Protein AF-A0A2V6CNF9-F1 (afdb_monomer_lite)

Foldseek 3Di:
DDDPDWDWDACPVDPQFRIWTACVVLVPGIDTHRDPVVRVVVSVVVVVQCVPPNSPSSNDDPVVVVVQVVVQVVQVVVPHGPVRVVVVVVVLVVLLVVQQQFLQNLLVVLLVVCVVVVHDPVVSVLLNVLSVVVCVPGRNPGPSPDALVNLQVVLVPDDDDPVVSVSSLVSVQSSQVVCCVVVSYVDRSSVVHDD

Secondary structure (DSSP, 8-state):
-PPP---EEE-TT-SS--EEEE-GGGT--EEEESSHHHHHHHHHHHHHHHHHHTTHHHH--HHHHHHHHHHHHHHHTTT--HHHHHHHHHHHHHHHHH---BHHHHHHHHHHHHHHTT--HHHHHHHHHHHHHHHHHHTTSBGGG--HHHHHHHHHHS-S-HHHHHHHHHHHHHHHHHHHHTTSSSS-GGGGS--

pLDDT: mean 85.56, std 11.58, range [42.88, 97.19]

Structure (mmCIF, N/CA/C/O backbone):
data_AF-A0A2V6CNF9-F1
#
_entry.id   AF-A0A2V6CNF9-F1
#
loop_
_atom_site.group_PDB
_atom_site.id
_atom_site.type_symbol
_atom_site.label_atom_id
_atom_site.label_alt_id
_atom_site.label_comp_id
_atom_site.label_asym_id
_atom_site.label_entity_id
_atom_site.label_seq_id
_atom_site.pdbx_PDB_ins_code
_atom_site.Cartn_x
_atom_site.Cartn_y
_atom_site.Cartn_z
_atom_site.occupancy
_atom_site.B_iso_or_equiv
_atom_site.auth_seq_id
_atom_site.auth_comp_id
_atom_site.auth_asym_id
_atom_site.auth_atom_id
_atom_site.pdbx_PDB_model_num
ATOM 1 N N . MET A 1 1 ? 33.846 -14.697 -17.436 1.00 42.88 1 MET A N 1
ATOM 2 C CA . MET A 1 1 ? 32.997 -14.948 -18.629 1.00 42.88 1 MET A CA 1
ATOM 3 C C . MET A 1 1 ? 33.585 -14.225 -19.840 1.00 42.88 1 MET A C 1
ATOM 5 O O . MET A 1 1 ? 33.935 -13.059 -19.710 1.00 42.88 1 MET A O 1
ATOM 9 N N . LYS A 1 2 ? 33.733 -14.890 -20.998 1.00 43.41 2 LYS A N 1
ATOM 10 C CA . LYS A 1 2 ? 34.242 -14.254 -22.232 1.00 43.41 2 LYS A CA 1
ATOM 11 C C . LYS A 1 2 ? 33.277 -13.143 -22.677 1.00 43.41 2 LYS A C 1
ATOM 13 O O . LYS A 1 2 ? 32.076 -13.392 -22.769 1.00 43.41 2 LYS A O 1
ATOM 18 N N . ARG A 1 3 ? 33.786 -11.931 -22.943 1.00 52.59 3 ARG A N 1
ATOM 19 C CA . ARG A 1 3 ? 32.981 -10.812 -23.470 1.00 52.59 3 ARG A CA 1
ATOM 20 C C . ARG A 1 3 ? 32.310 -11.261 -24.780 1.00 52.59 3 ARG A C 1
ATOM 22 O O . ARG A 1 3 ? 33.031 -11.713 -25.674 1.00 52.59 3 ARG A O 1
ATOM 29 N N . PRO A 1 4 ? 30.971 -11.180 -24.913 1.00 57.31 4 PRO A N 1
ATOM 30 C CA . PRO A 1 4 ? 30.306 -11.499 -26.169 1.00 57.31 4 PRO A CA 1
ATOM 31 C C . PRO A 1 4 ? 30.874 -10.603 -27.270 1.00 57.31 4 PRO A C 1
ATOM 33 O O . PRO A 1 4 ? 30.823 -9.379 -27.173 1.00 57.31 4 PRO A O 1
ATOM 36 N N . THR A 1 5 ? 31.476 -11.207 -28.290 1.00 66.38 5 THR A N 1
ATOM 37 C CA . THR A 1 5 ? 32.053 -10.458 -29.409 1.00 66.38 5 THR A CA 1
ATOM 38 C C . THR A 1 5 ? 30.958 -10.219 -30.436 1.00 66.38 5 THR A C 1
ATOM 40 O O . THR A 1 5 ? 30.468 -11.168 -31.040 1.00 66.38 5 THR A O 1
ATOM 43 N N . LEU A 1 6 ? 30.570 -8.956 -30.632 1.00 80.25 6 LEU A N 1
ATOM 44 C CA . LEU A 1 6 ? 29.716 -8.563 -31.751 1.00 80.25 6 LEU A CA 1
ATOM 45 C C . LEU A 1 6 ? 30.479 -8.797 -33.056 1.00 80.25 6 LEU A C 1
ATOM 47 O O . LEU A 1 6 ? 31.549 -8.213 -33.265 1.00 80.25 6 LEU A O 1
ATOM 51 N N . ARG A 1 7 ? 29.942 -9.658 -33.922 1.00 81.94 7 ARG A N 1
ATOM 52 C CA . ARG A 1 7 ? 30.537 -10.011 -35.216 1.00 81.94 7 ARG A CA 1
ATOM 53 C C . ARG A 1 7 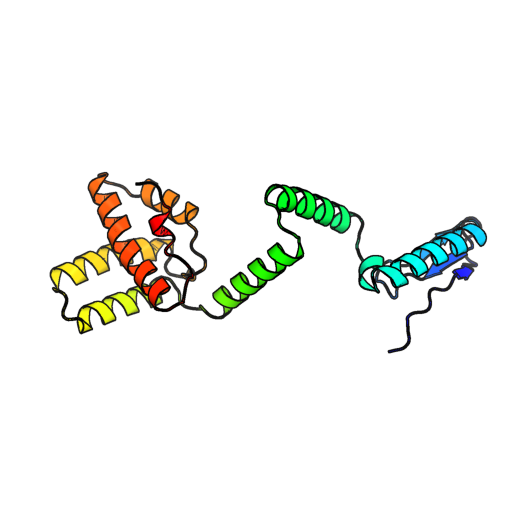? 29.539 -9.741 -36.329 1.00 81.94 7 ARG A C 1
ATOM 55 O O . ARG A 1 7 ? 28.378 -10.134 -36.220 1.00 81.94 7 ARG A O 1
ATOM 62 N N . VAL A 1 8 ? 30.023 -9.097 -37.385 1.00 85.81 8 VAL A N 1
ATOM 63 C CA . VAL A 1 8 ? 29.343 -9.072 -38.679 1.00 85.81 8 VAL A CA 1
ATOM 64 C C . VAL A 1 8 ? 29.715 -10.358 -39.405 1.00 85.81 8 VAL A C 1
ATOM 66 O O . VAL A 1 8 ? 30.892 -10.707 -39.490 1.00 85.81 8 VAL A O 1
ATOM 69 N N . LEU A 1 9 ? 28.708 -11.081 -39.875 1.00 87.12 9 LEU A N 1
ATOM 70 C CA . LEU A 1 9 ? 28.853 -12.343 -40.586 1.00 87.12 9 LEU A CA 1
ATOM 71 C C . LEU A 1 9 ? 28.085 -12.274 -41.902 1.00 87.12 9 LEU A C 1
ATOM 73 O O . LEU A 1 9 ? 27.117 -11.526 -42.038 1.00 87.12 9 LEU A O 1
ATOM 77 N N . GLU A 1 10 ? 28.520 -13.069 -42.869 1.00 88.31 10 GLU A N 1
ATOM 78 C CA . GLU A 1 10 ? 27.840 -13.187 -44.151 1.00 88.31 10 GLU A CA 1
ATOM 79 C C . GLU A 1 10 ? 26.729 -14.245 -44.069 1.00 88.31 10 GLU A C 1
ATOM 81 O O . GLU A 1 10 ? 26.922 -15.346 -43.543 1.00 88.31 10 GLU A O 1
ATOM 86 N N . TYR A 1 11 ? 25.551 -13.915 -44.588 1.00 87.62 11 TYR A N 1
ATOM 87 C CA . TYR A 1 11 ? 24.406 -14.796 -44.723 1.00 87.62 11 TYR A CA 1
ATOM 88 C C . TYR A 1 11 ? 24.226 -15.219 -46.181 1.00 87.62 11 TYR A C 1
ATOM 90 O O . TYR A 1 11 ? 23.567 -14.555 -46.978 1.00 87.62 11 TYR A O 1
ATOM 98 N N . ARG A 1 12 ? 24.777 -16.389 -46.509 1.00 82.81 12 ARG A N 1
ATOM 99 C CA . ARG A 1 12 ? 24.838 -16.927 -47.879 1.00 82.81 12 ARG A CA 1
ATOM 100 C C . ARG A 1 12 ? 23.480 -17.263 -48.506 1.00 82.81 12 ARG A C 1
ATOM 102 O O . ARG A 1 12 ? 23.399 -17.458 -49.712 1.00 82.81 12 ARG A O 1
ATOM 109 N N . HIS A 1 13 ? 22.414 -17.328 -47.709 1.00 82.25 13 HIS A N 1
ATOM 110 C CA . HIS A 1 13 ? 21.074 -17.695 -48.177 1.00 82.25 13 HIS A CA 1
ATOM 111 C C . HIS A 1 13 ? 20.184 -16.489 -48.525 1.00 82.25 13 HIS A C 1
ATOM 113 O O . HIS A 1 13 ? 19.035 -16.686 -48.910 1.00 82.25 13 HIS A O 1
ATOM 119 N N . SER A 1 14 ? 20.680 -15.248 -48.415 1.00 81.19 14 SER A N 1
ATOM 120 C CA . SER A 1 14 ? 19.950 -14.050 -48.853 1.00 81.19 14 SER A CA 1
ATOM 121 C C . SER A 1 14 ? 20.757 -13.262 -49.873 1.00 81.19 14 SER A C 1
ATOM 123 O O . SER A 1 14 ? 21.822 -12.737 -49.563 1.00 81.19 14 SER A O 1
ATOM 125 N N . LYS A 1 15 ? 20.211 -13.126 -51.085 1.00 76.69 15 LYS A N 1
ATOM 126 C CA . LYS A 1 15 ? 20.804 -12.292 -52.142 1.00 76.69 15 LYS A CA 1
ATOM 127 C C . LYS A 1 15 ? 20.609 -10.792 -51.894 1.00 76.69 15 LYS A C 1
ATOM 129 O O . LYS A 1 15 ? 21.360 -9.988 -52.425 1.00 76.69 15 LYS A O 1
ATOM 134 N N . THR A 1 16 ? 19.599 -10.410 -51.109 1.00 81.31 16 THR A N 1
ATOM 135 C CA . THR A 1 16 ? 19.242 -9.000 -50.870 1.00 81.31 16 THR A CA 1
ATOM 136 C C . THR A 1 16 ? 19.844 -8.444 -49.586 1.00 81.31 16 THR A C 1
ATOM 138 O O . THR A 1 16 ? 20.115 -7.250 -49.518 1.00 81.31 16 THR A O 1
ATOM 141 N N . HIS A 1 17 ? 20.058 -9.291 -48.575 1.00 83.31 17 HIS A N 1
ATOM 142 C CA . HIS A 1 17 ? 20.642 -8.904 -47.290 1.00 83.31 17 HIS A CA 1
ATOM 143 C C . HIS A 1 17 ? 21.706 -9.927 -46.862 1.00 83.31 17 HIS A C 1
ATOM 145 O O . HIS A 1 17 ? 21.463 -10.732 -45.956 1.00 83.31 17 HIS A O 1
ATOM 151 N N . PRO A 1 18 ? 22.866 -9.941 -47.547 1.00 89.00 18 PRO A N 1
ATOM 152 C CA . PRO A 1 18 ? 23.903 -10.942 -47.339 1.00 89.00 18 PRO A CA 1
ATOM 153 C C . PRO A 1 18 ? 24.745 -10.687 -46.086 1.00 89.00 18 PRO A C 1
ATOM 155 O O . PRO A 1 18 ? 25.616 -11.489 -45.788 1.00 89.00 18 PRO A O 1
ATOM 158 N N . TRP A 1 19 ? 24.520 -9.615 -45.324 1.00 88.50 19 TRP A N 1
ATOM 159 C CA . TRP A 1 19 ? 25.284 -9.318 -44.108 1.00 88.50 19 TRP A CA 1
ATOM 160 C C . TRP A 1 19 ? 24.373 -9.331 -42.890 1.00 88.50 19 TRP A C 1
ATOM 162 O O . TRP A 1 19 ? 23.253 -8.835 -42.950 1.00 88.50 19 TRP A O 1
ATOM 172 N N . TYR A 1 20 ? 24.829 -9.873 -41.763 1.00 88.56 20 TYR A N 1
ATOM 173 C CA . TYR A 1 20 ? 24.073 -9.819 -40.516 1.00 88.56 20 TYR A CA 1
ATOM 174 C C . TYR A 1 20 ? 24.954 -9.596 -39.295 1.00 88.56 20 TYR A C 1
ATOM 176 O O . TYR A 1 20 ? 26.111 -10.011 -39.241 1.00 88.56 20 TYR A O 1
ATOM 184 N N . LEU A 1 21 ? 24.366 -8.953 -38.291 1.00 88.62 21 LEU A N 1
ATOM 185 C CA . LEU A 1 21 ? 24.931 -8.783 -36.960 1.00 88.62 21 LEU A CA 1
ATOM 186 C C . LEU A 1 21 ? 24.253 -9.768 -36.004 1.00 88.62 21 LEU A C 1
ATOM 188 O O . LEU A 1 21 ? 23.023 -9.782 -35.880 1.00 88.62 21 LEU A O 1
ATOM 192 N N . ASP A 1 22 ? 25.051 -10.598 -35.329 1.00 83.94 22 ASP A N 1
ATOM 193 C CA . ASP A 1 22 ? 24.543 -11.555 -34.345 1.00 83.94 22 ASP A CA 1
ATOM 194 C C . ASP A 1 22 ? 24.340 -10.890 -32.976 1.00 83.94 22 ASP A C 1
ATOM 196 O O . ASP A 1 22 ? 25.291 -10.673 -32.220 1.00 83.94 22 ASP A O 1
ATOM 200 N N . LEU A 1 23 ? 23.084 -10.570 -32.659 1.00 82.56 23 LEU A N 1
ATOM 201 C CA . LEU A 1 23 ? 22.664 -9.975 -31.389 1.00 82.56 23 LEU A CA 1
ATOM 202 C C . LEU A 1 23 ? 21.990 -10.997 -30.456 1.00 82.56 23 LEU A C 1
ATOM 204 O O . LEU A 1 23 ? 21.445 -10.622 -29.416 1.00 82.56 23 LEU A O 1
ATOM 208 N N . ARG A 1 24 ? 22.050 -12.301 -30.767 1.00 80.38 24 ARG A N 1
ATOM 209 C CA . ARG A 1 24 ? 21.519 -13.372 -29.900 1.00 80.38 24 ARG A CA 1
ATOM 210 C C . ARG A 1 24 ? 22.135 -13.387 -28.497 1.00 80.38 24 ARG A C 1
ATOM 212 O O . ARG A 1 24 ? 21.377 -13.592 -27.553 1.00 80.38 24 ARG A O 1
ATOM 219 N N . PRO A 1 25 ? 23.440 -13.093 -28.294 1.00 78.00 25 PRO A N 1
ATOM 220 C CA . PRO A 1 25 ? 24.002 -12.965 -26.945 1.00 78.00 25 PRO A CA 1
ATOM 221 C C . PRO A 1 25 ? 23.361 -11.855 -26.094 1.00 78.00 25 PRO A C 1
ATOM 223 O O . PRO A 1 25 ? 23.579 -11.818 -24.882 1.00 78.00 25 PRO A O 1
ATOM 226 N N . PHE A 1 26 ? 22.595 -10.961 -26.720 1.00 70.44 26 PHE A N 1
ATOM 227 C CA . PHE A 1 26 ? 21.863 -9.855 -26.103 1.00 70.44 26 PHE A CA 1
ATOM 228 C C . PHE A 1 26 ? 20.339 -10.028 -26.231 1.00 70.44 26 PHE A C 1
ATOM 230 O O . PHE A 1 26 ? 19.603 -9.062 -26.094 1.00 70.44 26 PHE A O 1
ATOM 237 N N . ASN A 1 27 ? 19.864 -11.243 -26.531 1.00 74.06 27 ASN A N 1
ATOM 238 C CA . ASN A 1 27 ? 18.448 -11.592 -26.681 1.00 74.06 27 ASN A CA 1
ATOM 239 C C . ASN A 1 27 ? 17.677 -10.807 -27.768 1.00 74.06 27 ASN A C 1
ATOM 241 O O . ASN A 1 27 ? 16.457 -10.697 -27.712 1.00 74.06 27 ASN A O 1
ATOM 245 N N . ARG A 1 28 ? 18.371 -10.276 -28.789 1.00 74.44 28 ARG A N 1
ATOM 246 C CA . ARG A 1 28 ? 17.762 -9.484 -29.882 1.00 74.44 28 ARG A CA 1
ATOM 247 C C . ARG A 1 28 ? 17.788 -10.147 -31.260 1.00 74.44 28 ARG A C 1
ATOM 249 O O . ARG A 1 28 ? 17.521 -9.499 -32.269 1.00 74.44 28 ARG A O 1
ATOM 256 N N . GLY A 1 29 ? 18.092 -11.443 -31.316 1.00 82.69 29 GLY A N 1
ATOM 257 C CA . GLY A 1 29 ? 18.104 -12.202 -32.568 1.00 82.69 29 GLY A CA 1
ATOM 258 C C . GLY A 1 29 ? 19.221 -11.777 -33.531 1.00 82.69 29 GLY A C 1
ATOM 259 O O . GLY A 1 29 ? 20.298 -11.363 -33.108 1.0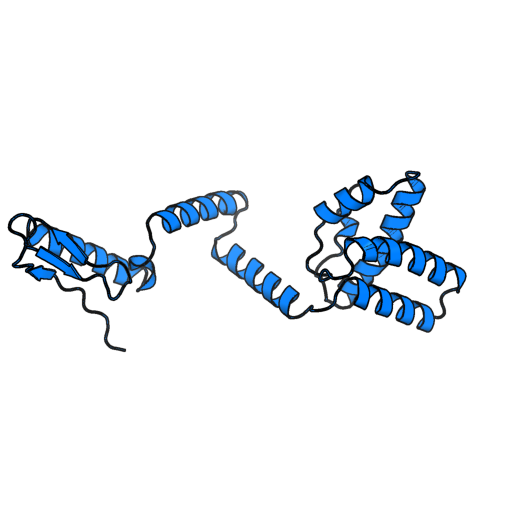0 82.69 29 GLY A O 1
ATOM 260 N N . ARG A 1 30 ? 18.991 -11.927 -34.839 1.00 87.94 30 ARG A N 1
ATOM 261 C CA . ARG A 1 30 ? 19.927 -11.519 -35.903 1.00 87.94 30 ARG A CA 1
ATOM 262 C C . ARG A 1 30 ? 19.341 -10.331 -36.657 1.00 87.94 30 ARG A C 1
ATOM 264 O O . ARG A 1 30 ? 18.171 -10.374 -37.028 1.00 87.94 30 ARG A O 1
ATOM 271 N N . LYS A 1 31 ? 20.150 -9.304 -36.916 1.00 88.00 31 LYS A N 1
ATOM 272 C CA . LYS A 1 31 ? 19.753 -8.145 -37.731 1.00 88.00 31 LYS A CA 1
ATOM 273 C C . LYS A 1 31 ? 20.474 -8.208 -39.073 1.00 88.00 31 LYS A C 1
ATOM 275 O O . LYS A 1 31 ? 21.696 -8.321 -39.081 1.00 88.00 31 LYS A O 1
ATOM 280 N N . PHE A 1 32 ? 19.725 -8.176 -40.171 1.00 87.88 32 PHE A N 1
ATOM 281 C CA . PHE A 1 32 ? 20.242 -8.333 -41.533 1.00 87.88 32 PHE A CA 1
ATOM 282 C C . PHE A 1 32 ? 20.381 -6.974 -42.236 1.00 87.88 32 PHE A C 1
ATOM 284 O O . PHE A 1 32 ? 19.589 -6.065 -41.992 1.00 87.88 32 PHE A O 1
ATOM 291 N N . PHE A 1 33 ? 21.378 -6.851 -43.109 1.00 90.00 33 PHE A N 1
ATOM 292 C CA . PHE A 1 33 ? 21.791 -5.630 -43.803 1.00 90.00 33 PHE A CA 1
ATOM 293 C C . PHE A 1 33 ? 22.122 -5.926 -45.264 1.00 90.00 33 PHE A C 1
ATOM 295 O O . PHE A 1 33 ? 22.532 -7.041 -45.606 1.00 90.00 33 PHE A O 1
ATOM 302 N N . LYS A 1 34 ? 21.968 -4.914 -46.123 1.00 87.19 34 LYS A N 1
ATOM 303 C CA . LYS A 1 34 ? 22.255 -5.025 -47.559 1.00 87.19 34 LYS A CA 1
ATOM 304 C C . LYS A 1 34 ? 23.751 -4.962 -47.822 1.00 87.19 34 LYS A C 1
ATOM 306 O O . LYS A 1 34 ? 24.266 -5.709 -48.650 1.00 87.19 34 LYS A O 1
ATOM 311 N N . THR A 1 35 ? 24.461 -4.102 -47.092 1.00 88.81 35 THR A N 1
ATOM 312 C CA . THR A 1 35 ? 25.903 -3.904 -47.267 1.00 88.81 35 THR A CA 1
ATOM 313 C C . THR A 1 35 ? 26.692 -4.233 -46.005 1.00 88.81 35 THR A C 1
ATOM 315 O O . THR A 1 35 ? 26.196 -4.139 -44.879 1.00 88.81 35 THR A O 1
ATOM 318 N N . LYS A 1 36 ? 27.967 -4.589 -46.194 1.00 86.81 36 LYS A N 1
ATOM 319 C CA . LYS A 1 36 ? 28.903 -4.803 -45.087 1.00 86.81 36 LYS A CA 1
ATOM 320 C C . LYS A 1 36 ? 29.105 -3.524 -44.271 1.00 86.81 36 LYS A C 1
ATOM 322 O O . LYS A 1 36 ? 29.123 -3.581 -43.049 1.00 86.81 36 LYS A O 1
ATOM 327 N N . ALA A 1 37 ? 29.185 -2.376 -44.946 1.00 85.56 37 ALA A N 1
ATOM 328 C CA . ALA A 1 37 ? 29.364 -1.072 -44.314 1.00 85.56 37 ALA A CA 1
ATOM 329 C C . ALA A 1 37 ? 28.198 -0.708 -43.377 1.00 85.56 37 ALA A C 1
ATOM 331 O O . ALA A 1 37 ? 28.434 -0.232 -42.270 1.00 85.56 37 ALA A O 1
ATOM 332 N N . GLU A 1 38 ? 26.949 -0.989 -43.770 1.00 83.88 38 GLU A N 1
ATOM 333 C CA . GLU A 1 38 ? 25.774 -0.814 -42.900 1.00 83.88 38 GLU A CA 1
ATOM 334 C C . GLU A 1 38 ? 25.841 -1.713 -41.658 1.00 83.88 38 GLU A C 1
ATOM 336 O O . GLU A 1 38 ? 25.576 -1.259 -40.542 1.00 83.88 38 GLU A O 1
ATOM 341 N N . ALA A 1 39 ? 26.227 -2.980 -41.842 1.00 85.69 39 ALA A N 1
ATOM 342 C CA . ALA A 1 39 ? 26.373 -3.931 -40.746 1.00 85.69 39 ALA A CA 1
ATOM 343 C C . ALA A 1 39 ? 27.501 -3.528 -39.779 1.00 85.69 39 ALA A C 1
ATOM 345 O O . ALA A 1 39 ? 27.339 -3.640 -38.561 1.00 85.69 39 ALA A O 1
ATOM 346 N N . ASP A 1 40 ? 28.623 -3.024 -40.301 1.00 84.25 40 ASP A N 1
ATOM 347 C CA . ASP A 1 40 ? 29.758 -2.540 -39.512 1.00 84.25 40 ASP A CA 1
ATOM 348 C C . ASP A 1 40 ? 29.439 -1.227 -38.781 1.00 84.25 40 ASP A C 1
ATOM 350 O O . ASP A 1 40 ? 29.812 -1.070 -37.615 1.00 84.25 40 ASP A O 1
ATOM 354 N N . ALA A 1 41 ? 28.687 -0.314 -39.403 1.00 85.94 41 ALA A N 1
ATOM 355 C CA . ALA A 1 41 ? 28.211 0.906 -38.755 1.00 85.94 41 ALA A CA 1
ATOM 356 C C . ALA A 1 41 ? 27.266 0.589 -37.585 1.00 85.94 41 ALA A C 1
ATOM 358 O O . ALA A 1 41 ? 27.416 1.148 -36.496 1.00 85.94 41 ALA A O 1
ATOM 359 N N . GLU A 1 42 ? 26.327 -0.348 -37.764 1.00 83.88 42 GLU A N 1
ATOM 360 C CA . GLU A 1 42 ? 25.479 -0.806 -36.661 1.00 83.88 42 GLU A CA 1
ATOM 361 C C . GLU A 1 42 ? 26.304 -1.521 -35.586 1.00 83.88 42 GLU A C 1
ATOM 363 O O . GLU A 1 42 ? 26.118 -1.261 -34.398 1.00 83.88 42 GLU A O 1
ATOM 368 N N . ARG A 1 43 ? 27.253 -2.382 -35.971 1.00 85.00 43 ARG A N 1
ATOM 369 C CA . ARG A 1 43 ? 28.166 -3.032 -35.023 1.00 85.00 43 ARG A CA 1
ATOM 370 C C . ARG A 1 43 ? 28.900 -1.999 -34.171 1.00 85.00 43 ARG A C 1
ATOM 372 O O . ARG A 1 43 ? 28.971 -2.179 -32.958 1.00 85.00 43 ARG A O 1
ATOM 379 N N . LEU A 1 44 ? 29.411 -0.926 -34.775 1.00 82.75 44 LEU A N 1
ATOM 380 C CA . LEU A 1 44 ? 30.097 0.143 -34.055 1.00 82.75 44 LEU A CA 1
ATOM 381 C C . LEU A 1 44 ? 29.154 0.865 -33.085 1.00 82.75 44 LEU A C 1
ATOM 383 O O . LEU A 1 44 ? 29.511 1.033 -31.922 1.00 82.75 44 LEU A O 1
ATOM 387 N N . ARG A 1 45 ? 27.926 1.196 -33.513 1.00 81.56 45 ARG A N 1
ATOM 388 C CA . ARG A 1 45 ? 26.894 1.774 -32.631 1.00 81.56 45 ARG A CA 1
ATOM 389 C C . ARG A 1 45 ? 26.625 0.882 -31.422 1.00 81.56 45 ARG A C 1
ATOM 391 O O . ARG A 1 45 ? 26.637 1.366 -30.296 1.00 81.56 45 ARG A O 1
ATOM 398 N N . GLN A 1 46 ? 26.440 -0.419 -31.639 1.00 80.44 46 GLN A N 1
ATOM 399 C CA . GLN A 1 46 ? 26.185 -1.376 -30.561 1.00 80.44 46 GLN A CA 1
ATOM 400 C C . GLN A 1 46 ? 27.399 -1.529 -29.627 1.00 80.44 46 GLN A C 1
ATOM 402 O O . GLN A 1 46 ? 27.219 -1.621 -28.416 1.00 80.44 46 GLN A O 1
ATOM 407 N N . ILE A 1 47 ? 28.634 -1.485 -30.149 1.00 79.88 47 ILE A N 1
ATOM 408 C CA . ILE A 1 47 ? 29.862 -1.449 -29.333 1.00 79.88 47 ILE A CA 1
ATOM 409 C C . ILE A 1 47 ? 29.911 -0.181 -28.472 1.00 79.88 47 ILE A C 1
ATOM 411 O O . ILE A 1 47 ? 30.226 -0.268 -27.287 1.00 79.88 47 ILE A O 1
ATOM 415 N N . THR A 1 48 ? 29.578 0.986 -29.027 1.00 74.69 48 THR A N 1
ATOM 416 C CA . THR A 1 48 ? 29.530 2.243 -28.267 1.00 74.69 48 THR A CA 1
ATOM 417 C C . THR A 1 48 ? 28.458 2.201 -27.177 1.00 74.69 48 THR A C 1
ATOM 419 O O . THR A 1 48 ? 28.730 2.603 -26.047 1.00 74.69 48 THR A O 1
ATOM 422 N N . THR A 1 49 ? 27.275 1.658 -27.472 1.00 69.38 49 THR A N 1
ATOM 423 C CA . THR A 1 49 ? 26.203 1.452 -26.485 1.00 69.38 49 THR A CA 1
ATOM 424 C C . THR A 1 49 ? 26.634 0.491 -25.376 1.00 69.38 49 THR A C 1
ATOM 426 O O . THR A 1 49 ? 26.444 0.800 -24.203 1.00 69.38 49 THR A O 1
ATOM 429 N N . LEU A 1 50 ? 27.294 -0.622 -25.722 1.00 68.19 50 LEU A N 1
ATOM 430 C CA . LEU A 1 50 ? 27.868 -1.572 -24.758 1.00 68.19 50 LEU A CA 1
ATOM 431 C C . LEU A 1 50 ? 28.911 -0.930 -23.851 1.00 68.19 50 LEU A C 1
ATOM 433 O O . LEU A 1 50 ? 28.924 -1.193 -22.652 1.00 68.19 50 LEU A O 1
ATOM 437 N N . ALA A 1 51 ? 29.795 -0.115 -24.426 1.00 67.19 51 ALA A N 1
ATOM 438 C CA . ALA A 1 51 ? 30.859 0.546 -23.685 1.00 67.19 51 ALA A CA 1
ATOM 439 C C . ALA A 1 51 ? 30.311 1.588 -22.701 1.00 67.19 51 ALA A C 1
ATOM 441 O O . ALA A 1 51 ? 30.863 1.745 -21.618 1.00 67.19 51 ALA A O 1
ATOM 442 N N . ARG A 1 52 ? 29.230 2.287 -23.069 1.00 61.69 52 ARG A N 1
ATOM 443 C CA . ARG A 1 52 ? 28.637 3.355 -22.252 1.00 61.69 52 ARG A CA 1
ATOM 444 C C . ARG A 1 52 ? 27.637 2.860 -21.212 1.00 61.69 52 ARG A C 1
ATOM 446 O O . ARG A 1 52 ? 27.575 3.429 -20.131 1.00 61.69 52 ARG A O 1
ATOM 453 N N . HIS A 1 53 ? 26.847 1.841 -21.539 1.00 62.41 53 HIS A N 1
ATOM 454 C CA . HIS A 1 53 ? 25.665 1.463 -20.756 1.00 62.41 53 HIS A CA 1
ATOM 455 C C . HIS A 1 53 ? 25.609 -0.034 -20.407 1.00 62.41 53 HIS A C 1
ATOM 457 O O . HIS A 1 53 ? 24.621 -0.510 -19.855 1.00 62.41 53 HIS A O 1
ATOM 463 N N . GLY A 1 54 ? 26.663 -0.796 -20.713 1.00 66.56 54 GLY A N 1
ATOM 464 C CA . GLY A 1 54 ? 26.749 -2.216 -20.387 1.00 66.56 54 GLY A CA 1
ATOM 465 C C . GLY A 1 54 ? 25.896 -3.121 -21.284 1.00 66.56 54 GLY A C 1
ATOM 466 O O . GLY A 1 54 ? 25.352 -2.720 -22.312 1.00 66.56 54 GLY A O 1
ATOM 467 N N . ARG A 1 55 ? 25.824 -4.404 -20.908 1.00 57.97 55 ARG A N 1
ATOM 468 C CA . ARG A 1 55 ? 25.163 -5.471 -21.685 1.00 57.97 55 ARG A CA 1
ATOM 469 C C . ARG A 1 55 ? 23.645 -5.300 -21.769 1.00 57.97 55 ARG A C 1
ATOM 471 O O . ARG A 1 55 ? 23.054 -5.664 -22.782 1.00 57.97 55 ARG A O 1
ATOM 478 N N . GLU A 1 56 ? 23.041 -4.757 -20.721 1.00 58.81 56 GLU A N 1
ATOM 479 C CA . GLU A 1 56 ? 21.589 -4.620 -20.566 1.00 58.81 56 GLU A CA 1
ATOM 480 C C . GLU A 1 56 ? 21.007 -3.581 -21.528 1.00 58.81 56 GLU A C 1
ATOM 482 O O . GLU A 1 56 ? 19.951 -3.806 -22.111 1.00 58.81 56 GLU A O 1
ATOM 487 N N . ALA A 1 57 ? 21.756 -2.519 -21.836 1.00 59.69 57 ALA A N 1
ATOM 488 C CA . ALA A 1 57 ? 21.326 -1.477 -22.767 1.00 59.69 57 ALA A CA 1
ATOM 489 C C . ALA A 1 57 ? 21.151 -1.952 -24.219 1.00 59.69 57 ALA A C 1
ATOM 491 O O . ALA A 1 57 ? 20.379 -1.364 -24.973 1.00 59.69 57 ALA A O 1
ATOM 492 N N . VAL A 1 58 ? 21.840 -3.026 -24.624 1.00 58.97 58 VAL A N 1
ATOM 493 C CA . VAL A 1 58 ? 21.628 -3.650 -25.942 1.00 58.97 58 VAL A CA 1
ATOM 494 C C . VAL A 1 58 ? 20.361 -4.499 -25.952 1.00 58.97 58 VAL A C 1
ATOM 496 O O . VAL A 1 58 ? 19.776 -4.674 -27.017 1.00 58.97 58 VAL A O 1
ATOM 499 N N . GLY A 1 59 ? 19.935 -5.014 -24.796 1.00 59.47 59 GLY A N 1
ATOM 500 C CA . GLY A 1 59 ? 18.799 -5.923 -24.651 1.00 59.47 59 GLY A CA 1
ATOM 501 C C . GLY A 1 59 ? 17.431 -5.245 -24.549 1.00 59.47 59 GLY A C 1
ATOM 502 O O . GLY A 1 59 ? 16.442 -5.903 -24.857 1.00 59.47 59 GLY A O 1
ATOM 503 N N . LEU A 1 60 ? 17.366 -3.958 -24.181 1.00 63.81 60 LEU A N 1
ATOM 504 C CA . LEU A 1 60 ? 16.104 -3.235 -23.969 1.00 63.81 60 LEU A CA 1
ATOM 505 C C . LEU A 1 60 ? 15.257 -3.187 -25.265 1.00 63.81 60 LEU A C 1
ATOM 507 O O . LEU A 1 60 ? 15.677 -2.583 -26.265 1.00 63.81 60 LEU A O 1
ATOM 511 N N . PRO A 1 61 ? 14.064 -3.810 -25.297 1.00 65.19 61 PRO A N 1
ATOM 512 C CA . PRO A 1 61 ? 13.123 -3.686 -26.400 1.00 65.19 61 PRO A CA 1
ATOM 513 C C . PRO A 1 61 ? 12.645 -2.231 -26.558 1.00 65.19 61 PRO A C 1
ATOM 515 O O . PRO A 1 61 ? 12.555 -1.496 -25.574 1.00 65.19 61 PRO A O 1
ATOM 518 N N . PRO A 1 62 ? 12.243 -1.798 -27.768 1.00 58.88 62 PRO A N 1
ATOM 519 C CA . PRO A 1 62 ? 11.720 -0.444 -27.990 1.00 58.88 62 PRO A CA 1
ATOM 520 C C . PRO A 1 62 ? 10.541 -0.051 -27.079 1.00 58.88 62 PRO A C 1
ATOM 522 O O . PRO A 1 62 ? 10.408 1.120 -26.732 1.00 58.88 62 PRO A O 1
ATOM 525 N N . GLY A 1 63 ? 9.714 -1.017 -26.660 1.00 62.62 63 GLY A N 1
ATOM 526 C CA . GLY A 1 63 ? 8.611 -0.785 -25.719 1.00 62.62 63 GLY A CA 1
ATOM 527 C C . GLY A 1 63 ? 9.074 -0.402 -24.308 1.00 62.62 63 GLY A C 1
ATOM 528 O O . GLY A 1 63 ? 8.487 0.487 -23.695 1.00 62.62 63 GLY A O 1
ATOM 529 N N . GLU A 1 64 ? 10.170 -0.988 -23.819 1.00 70.62 64 GLU A N 1
ATOM 530 C CA . GLU A 1 64 ? 10.734 -0.650 -22.502 1.00 70.62 64 GLU A CA 1
ATOM 531 C C . GLU A 1 64 ? 11.359 0.746 -22.494 1.00 70.62 64 GLU A C 1
ATOM 533 O O . GLU A 1 64 ? 11.234 1.472 -21.511 1.00 70.62 64 GLU A O 1
ATOM 538 N N . LEU A 1 65 ? 11.953 1.182 -23.609 1.00 72.94 65 LEU A N 1
ATOM 539 C CA . LEU A 1 65 ? 12.477 2.546 -23.728 1.00 72.94 65 LEU A CA 1
ATOM 540 C C . LEU A 1 65 ? 11.373 3.600 -23.583 1.00 72.94 65 LEU A C 1
ATOM 542 O O . LEU A 1 65 ? 11.577 4.608 -22.908 1.00 72.94 65 LEU A O 1
ATOM 546 N N . SER A 1 66 ? 10.198 3.369 -24.177 1.00 75.31 66 SER A N 1
ATOM 547 C CA . SER A 1 66 ? 9.053 4.276 -24.028 1.00 75.31 66 SER A CA 1
ATOM 548 C C . SER A 1 66 ? 8.590 4.362 -22.569 1.00 75.31 66 SER A C 1
ATOM 550 O O . SER A 1 66 ? 8.402 5.464 -22.049 1.00 75.31 66 SER A O 1
ATOM 552 N N . ALA A 1 67 ? 8.508 3.219 -21.878 1.00 81.69 67 ALA A N 1
ATOM 553 C CA . ALA A 1 67 ? 8.153 3.159 -20.461 1.00 81.69 67 ALA A CA 1
ATOM 554 C C . ALA A 1 67 ? 9.176 3.882 -19.567 1.00 81.69 67 ALA A C 1
ATOM 556 O O . ALA A 1 67 ? 8.787 4.656 -18.695 1.00 81.69 67 ALA A O 1
ATOM 557 N N . ILE A 1 68 ? 10.478 3.706 -19.821 1.00 84.44 68 ILE A N 1
ATOM 558 C CA . ILE A 1 68 ? 11.557 4.399 -19.097 1.00 84.44 68 ILE A CA 1
ATOM 559 C C . ILE A 1 68 ? 11.466 5.915 -19.307 1.00 84.44 68 ILE A C 1
ATOM 561 O O . ILE A 1 68 ? 11.581 6.682 -18.351 1.00 84.44 68 ILE A O 1
ATOM 565 N N . ILE A 1 69 ? 11.230 6.370 -20.543 1.00 85.38 69 ILE A N 1
ATOM 566 C CA . ILE A 1 69 ? 11.078 7.800 -20.850 1.00 85.38 69 ILE A CA 1
ATOM 567 C C . ILE A 1 69 ? 9.870 8.381 -20.114 1.00 85.38 69 ILE A C 1
ATOM 569 O O . ILE A 1 69 ? 9.985 9.456 -19.519 1.00 85.38 69 ILE A O 1
ATOM 573 N N . HIS A 1 70 ? 8.738 7.674 -20.138 1.00 87.44 70 HIS A N 1
ATOM 574 C CA . HIS A 1 70 ? 7.529 8.071 -19.427 1.00 87.44 70 HIS A CA 1
ATOM 575 C C . HIS A 1 70 ? 7.773 8.154 -17.915 1.00 87.44 70 HIS A C 1
ATOM 577 O O . HIS A 1 70 ? 7.571 9.213 -17.324 1.00 87.44 70 HIS A O 1
ATOM 583 N N . ALA A 1 71 ? 8.288 7.084 -17.302 1.00 87.38 71 ALA A N 1
ATOM 584 C CA . ALA A 1 71 ? 8.582 7.031 -15.871 1.00 87.38 71 ALA A CA 1
ATOM 585 C C . ALA A 1 71 ? 9.537 8.154 -15.447 1.00 87.38 71 ALA A C 1
ATOM 587 O O . ALA A 1 71 ? 9.269 8.867 -14.484 1.00 87.38 71 ALA A O 1
ATOM 588 N N . ARG A 1 72 ? 10.607 8.388 -16.217 1.00 91.62 72 ARG A N 1
ATOM 589 C CA . ARG A 1 72 ? 11.543 9.490 -15.964 1.00 91.62 72 ARG A CA 1
ATOM 590 C C . ARG A 1 72 ? 10.853 10.853 -16.003 1.00 91.62 72 ARG A C 1
ATOM 592 O O . ARG A 1 72 ? 11.145 11.694 -15.162 1.00 91.62 72 ARG A O 1
ATOM 599 N N . LYS A 1 73 ? 9.967 11.089 -16.978 1.00 92.56 73 LYS A N 1
ATOM 600 C CA . LYS A 1 73 ? 9.249 12.364 -17.118 1.00 92.56 73 LYS A CA 1
ATOM 601 C C . LYS A 1 73 ? 8.312 12.610 -15.937 1.00 92.56 73 LYS A C 1
ATOM 603 O O . LYS A 1 73 ? 8.296 13.719 -15.416 1.00 92.56 73 LYS A O 1
ATOM 608 N N . GLU A 1 74 ? 7.559 11.597 -15.520 1.00 91.81 74 GLU A N 1
ATOM 609 C CA . GLU A 1 74 ? 6.638 11.707 -14.385 1.00 91.81 74 GLU A CA 1
ATOM 610 C C . GLU A 1 74 ? 7.390 11.919 -13.067 1.00 91.81 74 GLU A C 1
ATOM 612 O O . GLU A 1 74 ? 7.069 12.841 -12.322 1.00 91.81 74 GLU A O 1
ATOM 617 N N . LEU A 1 75 ? 8.456 11.156 -12.819 1.00 92.12 75 LEU A N 1
ATOM 618 C CA . LEU A 1 75 ? 9.270 11.296 -11.607 1.00 92.12 75 LEU A CA 1
ATOM 619 C C . LEU A 1 75 ? 9.998 12.648 -11.543 1.00 92.12 75 LEU A C 1
ATOM 621 O O . LEU A 1 75 ? 10.093 13.249 -10.470 1.00 92.12 75 LEU A O 1
ATOM 625 N N . ALA A 1 76 ? 10.431 13.184 -12.689 1.00 91.69 76 ALA A N 1
ATOM 626 C CA . ALA A 1 76 ? 11.072 14.495 -12.763 1.00 91.69 76 ALA A CA 1
ATOM 627 C C . ALA A 1 76 ? 10.149 15.645 -12.322 1.00 91.69 76 ALA A C 1
ATOM 629 O O . ALA A 1 76 ? 10.645 16.612 -11.747 1.00 91.69 76 ALA A O 1
ATOM 630 N N . LYS A 1 77 ? 8.820 15.533 -12.500 1.00 93.50 77 LYS A N 1
ATOM 631 C CA . LYS A 1 77 ? 7.850 16.522 -11.972 1.00 93.50 77 LYS A CA 1
ATOM 632 C C . LYS A 1 77 ? 7.929 16.662 -10.450 1.00 93.50 77 LYS A C 1
ATOM 634 O O . LYS A 1 77 ? 7.556 17.696 -9.908 1.00 93.50 77 LYS A O 1
ATOM 639 N N . HIS A 1 78 ? 8.430 15.630 -9.777 1.00 91.12 78 HIS A N 1
ATOM 640 C CA . HIS A 1 78 ? 8.596 15.562 -8.330 1.00 91.12 78 HIS A CA 1
ATOM 641 C C . HIS A 1 78 ? 10.072 15.632 -7.898 1.00 91.12 78 HIS A C 1
ATOM 643 O O . HIS A 1 78 ? 10.377 15.392 -6.730 1.00 91.12 78 HIS A O 1
ATOM 649 N N . GLY A 1 79 ? 10.997 15.933 -8.820 1.00 89.75 79 GLY A N 1
ATOM 650 C CA . GLY A 1 79 ? 12.436 15.978 -8.540 1.00 89.75 79 GLY A CA 1
ATOM 651 C C . GLY A 1 79 ? 13.039 14.620 -8.162 1.00 89.75 79 GLY A C 1
ATOM 652 O O . GLY A 1 79 ? 14.017 14.579 -7.420 1.00 89.75 79 GLY A O 1
ATOM 653 N N . LYS A 1 80 ? 12.438 13.514 -8.620 1.00 91.69 80 LYS A N 1
ATOM 654 C CA . LYS A 1 80 ? 12.872 12.141 -8.325 1.00 91.69 80 LYS A CA 1
ATOM 655 C C . LYS A 1 80 ? 13.417 11.436 -9.560 1.00 91.69 80 LYS A C 1
ATOM 657 O O . LYS A 1 80 ? 13.059 11.757 -10.695 1.00 91.69 80 LYS A O 1
ATOM 662 N N . THR A 1 81 ? 14.278 10.455 -9.327 1.00 92.31 81 THR A N 1
ATOM 663 C CA . THR A 1 81 ? 14.876 9.600 -10.355 1.00 92.31 81 THR A CA 1
ATOM 664 C C . THR A 1 81 ? 14.214 8.222 -10.393 1.00 92.31 81 THR A C 1
ATOM 666 O O . THR A 1 81 ? 13.487 7.834 -9.479 1.00 92.31 81 THR A O 1
ATOM 669 N N . ILE A 1 82 ? 14.468 7.465 -11.466 1.00 88.56 82 ILE A N 1
ATOM 670 C CA . ILE A 1 82 ? 14.033 6.061 -11.559 1.00 88.56 82 ILE A CA 1
ATOM 671 C C . ILE A 1 82 ? 14.682 5.230 -10.446 1.00 88.56 82 ILE A C 1
ATOM 673 O O . ILE A 1 82 ? 14.019 4.362 -9.887 1.00 88.56 82 ILE A O 1
ATOM 677 N N . ASP A 1 83 ? 15.927 5.539 -10.081 1.00 85.31 83 ASP A N 1
ATOM 678 C CA . ASP A 1 83 ? 16.632 4.855 -8.997 1.00 85.31 83 ASP A CA 1
ATOM 679 C C . ASP A 1 83 ? 15.974 5.127 -7.638 1.00 85.31 83 ASP A C 1
ATOM 681 O O . ASP A 1 83 ? 15.784 4.194 -6.863 1.00 85.31 83 ASP A O 1
ATOM 685 N N . ASP A 1 84 ? 15.525 6.362 -7.377 1.00 84.75 84 ASP A N 1
ATOM 686 C CA . ASP A 1 84 ? 14.756 6.685 -6.164 1.00 84.75 84 ASP A CA 1
ATOM 687 C C . ASP A 1 84 ? 13.450 5.883 -6.097 1.00 84.75 84 ASP A C 1
ATOM 689 O O . ASP A 1 84 ? 13.087 5.350 -5.047 1.00 84.75 84 ASP A O 1
ATOM 693 N N . ALA A 1 85 ? 12.741 5.781 -7.226 1.00 88.88 85 ALA A N 1
ATOM 694 C CA . ALA A 1 85 ? 11.500 5.018 -7.313 1.00 88.88 85 ALA A CA 1
ATOM 695 C C . ALA A 1 85 ? 11.744 3.513 -7.124 1.00 88.88 85 ALA A C 1
ATOM 697 O O . ALA A 1 85 ? 10.987 2.851 -6.415 1.00 88.88 85 ALA A O 1
ATOM 698 N N . ALA A 1 86 ? 12.814 2.980 -7.718 1.00 86.81 86 ALA A N 1
ATOM 699 C CA . ALA A 1 86 ? 13.207 1.587 -7.563 1.00 86.81 86 ALA A CA 1
ATOM 700 C C . ALA A 1 86 ? 13.601 1.278 -6.114 1.00 86.81 86 ALA A C 1
ATOM 702 O O . ALA A 1 86 ? 13.114 0.301 -5.552 1.00 86.81 86 ALA A O 1
ATOM 703 N N . ALA A 1 87 ? 14.415 2.128 -5.484 1.00 82.88 87 ALA A N 1
ATOM 704 C CA . ALA A 1 87 ? 14.818 1.973 -4.091 1.00 82.88 87 ALA A CA 1
ATOM 705 C C . ALA A 1 87 ? 13.605 1.984 -3.151 1.00 82.88 87 ALA A C 1
ATOM 707 O O . ALA A 1 87 ? 13.462 1.080 -2.329 1.00 82.88 87 ALA A O 1
ATOM 708 N N . PHE A 1 88 ? 12.696 2.951 -3.322 1.00 84.56 88 PHE A N 1
ATOM 709 C CA . PHE A 1 88 ? 11.459 3.027 -2.545 1.00 84.56 88 PHE A CA 1
ATOM 710 C C . PHE A 1 88 ? 10.586 1.783 -2.732 1.00 84.56 88 PHE A C 1
ATOM 712 O O . PHE A 1 88 ? 10.109 1.202 -1.760 1.00 84.56 88 PHE A O 1
ATOM 719 N N . TYR A 1 89 ? 10.380 1.350 -3.977 1.00 82.25 89 TYR A N 1
ATOM 720 C CA . TYR A 1 89 ? 9.501 0.221 -4.255 1.00 82.25 89 TYR A CA 1
ATOM 721 C C . TYR A 1 89 ? 10.092 -1.107 -3.773 1.00 82.25 89 TYR A C 1
ATOM 723 O O . TYR A 1 89 ? 9.364 -1.939 -3.239 1.00 82.25 89 TYR A O 1
ATOM 731 N N . LEU A 1 90 ? 11.406 -1.307 -3.896 1.00 80.38 90 LEU A N 1
ATOM 732 C CA . LEU A 1 90 ? 12.081 -2.496 -3.372 1.00 80.38 90 LEU A CA 1
ATOM 733 C C . LEU A 1 90 ? 12.029 -2.552 -1.844 1.00 80.38 90 LEU A C 1
ATOM 735 O O . LEU A 1 90 ? 11.716 -3.602 -1.292 1.00 80.38 90 LEU A O 1
ATOM 739 N N . ASP A 1 91 ? 12.268 -1.432 -1.165 1.00 76.88 91 ASP A N 1
ATOM 740 C CA . ASP A 1 91 ? 12.140 -1.327 0.290 1.00 76.88 91 ASP A CA 1
ATOM 741 C C . ASP A 1 91 ? 10.688 -1.568 0.748 1.00 76.88 91 ASP A C 1
ATOM 743 O O . ASP A 1 91 ? 10.455 -2.367 1.655 1.00 76.88 91 ASP A O 1
ATOM 747 N N . TYR A 1 92 ? 9.697 -1.005 0.049 1.00 72.31 92 TYR A N 1
ATOM 748 C CA . TYR A 1 92 ? 8.278 -1.308 0.263 1.00 72.31 92 TYR A CA 1
ATOM 749 C C . TYR A 1 92 ? 7.968 -2.805 0.091 1.00 72.31 92 TYR A C 1
ATOM 751 O O . TYR A 1 92 ? 7.343 -3.420 0.959 1.00 72.31 92 TYR A O 1
ATOM 759 N N . LEU A 1 93 ? 8.445 -3.429 -0.991 1.00 70.06 93 LEU A N 1
ATOM 760 C CA . LEU A 1 93 ? 8.262 -4.860 -1.243 1.00 70.06 93 LEU A CA 1
ATOM 761 C C . LEU A 1 93 ? 8.948 -5.722 -0.180 1.00 70.06 93 LEU A C 1
ATOM 763 O O . LEU A 1 93 ? 8.376 -6.721 0.260 1.00 70.06 93 LEU A O 1
ATOM 767 N N . GLU A 1 94 ? 10.146 -5.349 0.269 1.00 69.06 94 GLU A N 1
ATOM 768 C CA . GLU A 1 94 ? 10.829 -6.031 1.364 1.00 69.06 94 GLU A CA 1
ATOM 769 C C . GLU A 1 94 ? 10.089 -5.864 2.692 1.00 69.06 94 GLU A C 1
ATOM 771 O O . GLU A 1 94 ? 9.973 -6.838 3.437 1.00 69.06 94 GLU A O 1
ATOM 776 N N . ARG A 1 95 ? 9.523 -4.689 2.982 1.00 65.00 95 ARG A N 1
ATOM 777 C CA . ARG A 1 95 ? 8.681 -4.460 4.166 1.00 65.00 95 ARG A CA 1
ATOM 778 C C . ARG A 1 95 ? 7.416 -5.304 4.130 1.00 65.00 95 ARG A C 1
ATOM 780 O O . ARG A 1 95 ? 7.130 -5.981 5.110 1.00 65.00 95 ARG A O 1
ATOM 787 N N . ILE A 1 96 ? 6.713 -5.372 2.999 1.00 63.06 96 ILE A N 1
ATOM 788 C CA . ILE A 1 96 ? 5.554 -6.269 2.823 1.00 63.06 96 ILE A CA 1
ATOM 789 C C . ILE A 1 96 ? 5.959 -7.744 2.899 1.00 63.06 96 ILE A C 1
ATOM 791 O O . ILE A 1 96 ? 5.188 -8.600 3.350 1.00 63.06 96 ILE A O 1
ATOM 795 N N . ARG A 1 97 ? 7.152 -8.090 2.410 1.00 61.62 97 ARG A N 1
ATOM 796 C CA . ARG A 1 97 ? 7.681 -9.451 2.511 1.00 61.62 97 ARG A CA 1
ATOM 797 C C . ARG A 1 97 ? 7.974 -9.813 3.967 1.00 61.62 97 ARG A C 1
ATOM 799 O O . ARG A 1 97 ? 7.655 -10.927 4.368 1.00 61.62 97 ARG A O 1
ATOM 806 N N . ARG A 1 98 ? 8.546 -8.886 4.741 1.00 61.53 98 ARG A N 1
ATOM 807 C CA . ARG A 1 98 ? 8.869 -9.053 6.169 1.00 61.53 98 ARG A CA 1
ATOM 808 C C . ARG A 1 98 ? 7.619 -9.002 7.053 1.00 61.53 98 ARG A C 1
ATOM 810 O O . ARG A 1 98 ? 7.525 -9.758 8.012 1.00 61.53 98 ARG A O 1
ATOM 817 N N . CYS A 1 99 ? 6.640 -8.166 6.714 1.00 69.12 99 CYS A N 1
ATOM 818 C CA . CYS A 1 99 ? 5.350 -8.085 7.385 1.00 69.12 99 CYS A CA 1
ATOM 819 C C . CYS A 1 99 ? 4.344 -9.026 6.704 1.00 69.12 99 CYS A C 1
ATO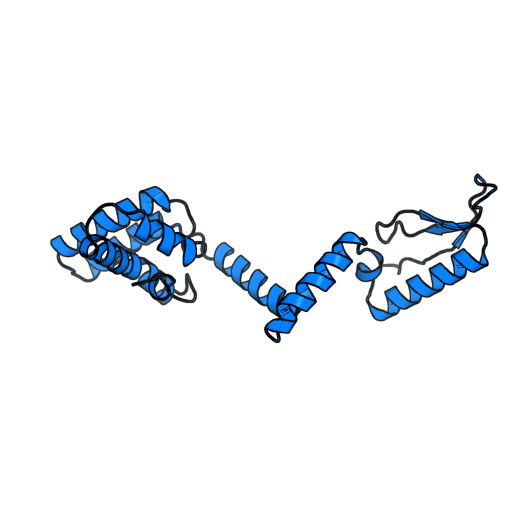M 821 O O . CYS A 1 99 ? 3.536 -8.631 5.864 1.00 69.12 99 CYS A O 1
ATOM 823 N N . SER A 1 100 ? 4.400 -10.307 7.067 1.00 78.94 100 SER A N 1
ATOM 824 C CA . SER A 1 100 ? 3.391 -11.305 6.684 1.00 78.94 100 SER A CA 1
ATOM 825 C C . SER A 1 100 ? 2.117 -11.233 7.532 1.00 78.94 100 SER A C 1
ATOM 827 O O . SER A 1 100 ? 1.205 -12.026 7.315 1.00 78.94 100 SER A O 1
ATOM 829 N N . VAL A 1 101 ? 2.052 -10.291 8.478 1.00 89.56 101 VAL A N 1
ATOM 830 C CA . VAL A 1 101 ? 0.939 -10.155 9.414 1.00 89.56 101 VAL A CA 1
ATOM 831 C C . VAL A 1 101 ? -0.293 -9.645 8.675 1.00 89.56 101 VAL A C 1
ATOM 833 O O . VAL A 1 101 ? -0.304 -8.559 8.084 1.00 89.56 101 VAL A O 1
ATOM 836 N N . THR A 1 102 ? -1.339 -10.457 8.708 1.00 94.69 102 THR A N 1
ATOM 837 C CA . THR A 1 102 ? -2.654 -10.107 8.177 1.00 94.69 102 THR A CA 1
ATOM 838 C C . THR A 1 102 ? -3.402 -9.177 9.130 1.00 94.69 102 THR A C 1
ATOM 840 O O . THR A 1 102 ? -3.100 -9.103 10.325 1.00 94.69 102 THR A O 1
ATOM 843 N N . VAL A 1 103 ? -4.406 -8.466 8.617 1.00 95.88 103 VAL A N 1
ATOM 844 C CA . VAL A 1 103 ? -5.287 -7.616 9.432 1.00 95.88 103 VAL A CA 1
ATOM 845 C C . VAL A 1 103 ? -5.936 -8.422 10.562 1.00 95.88 103 VAL A C 1
ATOM 847 O O . VAL A 1 103 ? -5.949 -7.958 11.701 1.00 95.88 103 VAL A O 1
ATOM 850 N N . SER A 1 104 ? -6.407 -9.642 10.280 1.00 96.81 104 SER A N 1
ATOM 851 C CA . SER A 1 104 ? -7.013 -10.529 11.283 1.00 96.81 104 SER A CA 1
ATOM 852 C C . SER A 1 104 ? -6.035 -10.918 12.395 1.00 96.81 104 SER A C 1
ATOM 854 O O . SER A 1 104 ? -6.381 -10.846 13.576 1.00 96.81 104 SER A O 1
ATOM 856 N N . GLN A 1 105 ? -4.800 -11.293 12.038 1.00 95.38 105 GLN A N 1
ATOM 857 C CA . GLN A 1 105 ? -3.761 -11.638 13.017 1.00 95.38 105 GLN A CA 1
ATOM 858 C C . GLN A 1 105 ? -3.424 -10.447 13.915 1.00 95.38 105 GLN A C 1
ATOM 860 O O . GLN A 1 105 ? -3.378 -10.584 15.138 1.00 95.38 105 GLN A O 1
ATOM 865 N N . LEU A 1 106 ? -3.254 -9.264 13.320 1.00 95.06 106 LEU A N 1
ATOM 866 C CA . LEU A 1 106 ? -2.964 -8.053 14.075 1.00 95.06 106 LEU A CA 1
ATOM 867 C C . LEU A 1 106 ? -4.134 -7.645 14.979 1.00 95.06 106 LEU A C 1
ATOM 869 O O . LEU A 1 106 ? -3.916 -7.213 16.107 1.00 95.06 106 LEU A O 1
ATOM 873 N N . ALA A 1 107 ? -5.378 -7.789 14.515 1.00 96.94 107 ALA A N 1
ATOM 874 C CA . ALA A 1 107 ? -6.558 -7.480 15.316 1.00 96.94 107 ALA A CA 1
ATOM 875 C C . ALA A 1 107 ? -6.639 -8.364 16.568 1.00 96.94 107 ALA A C 1
ATOM 877 O O . ALA A 1 107 ? -6.915 -7.854 17.655 1.00 96.94 107 ALA A O 1
ATOM 878 N N . ALA A 1 108 ? -6.347 -9.662 16.437 1.00 96.50 108 ALA A N 1
ATOM 879 C CA . ALA A 1 108 ? -6.244 -10.567 17.579 1.00 96.50 108 ALA A CA 1
ATOM 880 C C . ALA A 1 108 ? -5.127 -10.130 18.545 1.00 96.50 108 ALA A C 1
ATOM 882 O O . ALA A 1 108 ? -5.374 -10.001 19.744 1.00 96.50 108 ALA A O 1
ATOM 883 N N . GLU A 1 109 ? -3.939 -9.804 18.021 1.00 95.00 109 GLU A N 1
ATOM 884 C CA . GLU A 1 109 ? -2.807 -9.333 18.830 1.00 95.00 109 GLU A CA 1
ATOM 885 C C . GLU A 1 109 ? -3.142 -8.044 19.602 1.00 95.00 109 GLU A C 1
ATOM 887 O O . GLU A 1 109 ? -2.833 -7.927 20.789 1.00 95.00 109 GLU A O 1
ATOM 892 N N . VAL A 1 110 ? -3.821 -7.086 18.962 1.00 95.44 110 VAL A N 1
ATOM 893 C CA . VAL A 1 110 ? -4.242 -5.826 19.591 1.00 95.44 110 VAL A CA 1
ATOM 894 C C . VAL A 1 110 ? -5.238 -6.070 20.719 1.00 95.44 110 VAL A C 1
ATOM 896 O O . VAL A 1 110 ? -5.103 -5.468 21.785 1.00 95.44 110 VAL A O 1
ATOM 899 N N . LEU A 1 111 ? -6.230 -6.939 20.513 1.00 96.12 111 LEU A N 1
ATOM 900 C CA . LEU A 1 111 ? -7.221 -7.255 21.542 1.00 96.12 111 LEU A CA 1
ATOM 901 C C . LEU A 1 111 ? -6.567 -7.909 22.763 1.00 96.12 111 LEU A C 1
ATOM 903 O O . LEU A 1 111 ? -6.871 -7.529 23.895 1.00 96.12 111 LEU A O 1
ATOM 907 N N . ASP A 1 112 ? -5.636 -8.835 22.545 1.00 95.62 112 ASP A N 1
ATOM 908 C CA . ASP A 1 112 ? -4.908 -9.491 23.631 1.00 95.62 112 ASP A CA 1
ATOM 909 C C . ASP A 1 112 ? -3.941 -8.542 24.345 1.00 95.62 112 ASP A C 1
ATOM 911 O O . ASP A 1 112 ? -3.841 -8.584 25.573 1.00 95.62 112 ASP A O 1
ATOM 915 N N . ALA A 1 113 ? -3.282 -7.635 23.619 1.00 93.50 113 ALA A N 1
ATOM 916 C CA . ALA A 1 113 ? -2.468 -6.586 24.226 1.00 93.50 113 ALA A CA 1
ATOM 917 C C . ALA A 1 113 ? -3.321 -5.665 25.114 1.00 93.50 113 ALA A C 1
ATOM 919 O O . ALA A 1 113 ? -2.992 -5.458 26.277 1.00 93.50 113 ALA A O 1
ATOM 920 N N . LYS A 1 114 ? -4.472 -5.186 24.622 1.00 93.19 114 LYS A N 1
ATOM 921 C CA . LYS A 1 114 ? -5.363 -4.301 25.394 1.00 93.19 114 LYS A CA 1
ATOM 922 C C . LYS A 1 114 ? -5.974 -4.971 26.622 1.00 93.19 114 LYS A C 1
ATOM 924 O O . LYS A 1 114 ? -6.171 -4.304 27.634 1.00 93.19 114 LYS A O 1
ATOM 929 N N . ARG A 1 115 ? -6.232 -6.280 26.559 1.00 93.62 115 ARG A N 1
ATOM 930 C CA . ARG A 1 115 ? -6.618 -7.084 27.729 1.00 93.62 115 ARG A CA 1
ATOM 931 C C . ARG A 1 115 ? -5.511 -7.123 28.778 1.00 93.62 115 ARG A C 1
ATOM 933 O O . ARG A 1 115 ? -5.787 -6.888 29.949 1.00 93.62 115 ARG A O 1
ATOM 940 N N . LYS A 1 116 ? -4.270 -7.390 28.361 1.00 94.06 116 LYS A N 1
ATOM 941 C CA . LYS A 1 116 ? -3.100 -7.422 29.255 1.00 94.06 116 LYS A CA 1
ATOM 942 C C . LYS A 1 116 ? -2.789 -6.053 29.863 1.00 94.06 116 LYS A C 1
ATOM 944 O O . LYS A 1 116 ? -2.364 -5.997 31.009 1.00 94.06 116 LYS A O 1
ATOM 949 N N . ASP A 1 117 ? -3.078 -4.974 29.136 1.00 93.31 117 ASP A N 1
ATOM 950 C CA . ASP A 1 117 ? -2.962 -3.591 29.617 1.00 93.31 117 ASP A CA 1
ATOM 951 C C . ASP A 1 117 ? -4.041 -3.214 30.663 1.00 93.31 117 ASP A C 1
ATOM 953 O O . ASP A 1 117 ? -4.052 -2.084 31.148 1.00 93.31 117 ASP A O 1
ATOM 957 N N . GLY A 1 118 ? -4.976 -4.115 31.000 1.00 93.19 118 GLY A N 1
ATOM 958 C CA . GLY A 1 118 ? -6.014 -3.872 32.009 1.00 93.19 118 GLY A CA 1
ATOM 959 C C . GLY A 1 118 ? -7.156 -2.961 31.544 1.00 93.19 118 GLY A C 1
ATOM 960 O O . GLY A 1 118 ? -7.841 -2.361 32.372 1.00 93.19 118 GLY A O 1
ATOM 961 N N . MET A 1 119 ? -7.372 -2.831 30.231 1.00 94.38 119 MET A N 1
ATOM 962 C CA . MET A 1 119 ? -8.472 -2.022 29.694 1.00 94.38 119 MET A CA 1
ATOM 963 C C . MET A 1 119 ? -9.839 -2.619 30.055 1.00 94.38 119 MET A C 1
ATOM 965 O O . MET A 1 119 ? -9.979 -3.830 30.231 1.00 94.38 119 MET A O 1
ATOM 969 N N . SER A 1 120 ? -10.873 -1.775 30.131 1.00 95.44 120 SER A N 1
ATOM 970 C CA . SER A 1 120 ? -12.215 -2.233 30.506 1.00 95.44 120 SER A CA 1
ATOM 971 C C . SER A 1 120 ? -12.785 -3.238 29.499 1.00 95.44 120 SER A C 1
ATOM 973 O O . SER A 1 120 ? -12.587 -3.122 28.285 1.00 95.44 120 SER A O 1
ATOM 975 N N . THR A 1 121 ? -13.544 -4.213 30.002 1.00 93.81 121 THR A N 1
ATOM 976 C CA . THR A 1 121 ? -14.211 -5.238 29.182 1.00 93.81 121 THR A CA 1
ATOM 977 C C . THR A 1 121 ? -15.121 -4.609 28.132 1.00 93.81 121 THR A C 1
ATOM 979 O O . THR A 1 121 ? -15.038 -4.960 26.959 1.00 93.81 121 THR A O 1
ATOM 982 N N . THR A 1 122 ? -15.894 -3.592 28.521 1.00 94.50 122 THR A N 1
ATOM 983 C CA . THR A 1 122 ? -16.764 -2.828 27.620 1.00 94.50 122 THR A CA 1
ATOM 984 C C . THR A 1 122 ? -15.992 -2.197 26.460 1.00 94.50 122 THR A C 1
ATOM 986 O O . THR A 1 122 ? -16.449 -2.255 25.320 1.00 94.50 122 THR A O 1
ATOM 989 N N . TYR A 1 123 ? -14.814 -1.617 26.718 1.00 94.38 123 TYR A N 1
ATOM 990 C CA . TYR A 1 123 ? -13.971 -1.046 25.664 1.00 94.38 123 TYR A CA 1
ATOM 991 C C . TYR A 1 123 ? -13.426 -2.128 24.727 1.00 94.38 123 TYR A C 1
ATOM 993 O O . TYR A 1 123 ? -13.469 -1.975 23.507 1.00 94.38 123 TYR A O 1
ATOM 1001 N N . ILE A 1 124 ? -12.949 -3.241 25.285 1.00 95.50 124 ILE A N 1
ATOM 1002 C CA . ILE A 1 124 ? -12.417 -4.364 24.504 1.00 95.50 124 ILE A CA 1
ATOM 1003 C C . ILE A 1 124 ? -13.508 -4.973 23.615 1.00 95.50 124 ILE A C 1
ATOM 1005 O O . ILE A 1 124 ? -13.241 -5.288 22.457 1.00 95.50 124 ILE A O 1
ATOM 1009 N N . ASP A 1 125 ? -14.738 -5.093 24.112 1.00 95.00 125 ASP A N 1
ATOM 1010 C CA . ASP A 1 125 ? -15.874 -5.594 23.336 1.00 95.00 125 ASP A CA 1
ATOM 1011 C C . ASP A 1 125 ? -16.283 -4.629 22.215 1.00 95.00 125 ASP A C 1
ATOM 1013 O O . ASP A 1 125 ? -16.603 -5.064 21.104 1.00 95.00 125 ASP A O 1
ATOM 1017 N N . ASP A 1 126 ? -16.244 -3.320 22.475 1.00 93.50 126 ASP A N 1
ATOM 1018 C CA . ASP A 1 126 ? -16.497 -2.280 21.474 1.00 93.50 126 ASP A CA 1
ATOM 1019 C C . ASP A 1 126 ? -15.457 -2.317 20.340 1.00 93.50 126 ASP A C 1
ATOM 1021 O O . ASP A 1 126 ? -15.818 -2.307 19.151 1.00 93.50 126 ASP A O 1
ATOM 1025 N N . LEU A 1 127 ? -14.180 -2.446 20.717 1.00 95.69 127 LEU A N 1
ATOM 1026 C CA . LEU A 1 127 ? -13.046 -2.584 19.809 1.00 95.69 127 LEU A CA 1
ATOM 1027 C C . LEU A 1 127 ? -13.153 -3.882 19.001 1.00 95.69 127 LEU A C 1
ATOM 1029 O O . LEU A 1 127 ? -13.065 -3.850 17.774 1.00 95.69 127 LEU A O 1
ATOM 1033 N N . LYS A 1 128 ? -13.438 -5.013 19.658 1.00 96.44 128 LYS A N 1
ATOM 1034 C CA . LYS A 1 128 ? -13.604 -6.326 19.017 1.00 96.44 128 LYS A CA 1
ATOM 1035 C C . LYS A 1 128 ? -14.689 -6.296 17.946 1.00 96.44 128 LYS A C 1
ATOM 1037 O O . LYS A 1 128 ? -14.453 -6.770 16.839 1.00 96.44 128 LYS A O 1
ATOM 1042 N N . LYS A 1 129 ? -15.858 -5.719 18.242 1.00 95.69 129 LYS A N 1
ATOM 1043 C CA . LYS A 1 129 ? -16.976 -5.626 17.284 1.00 95.69 129 LYS A CA 1
ATOM 1044 C C . LYS A 1 129 ? -16.590 -4.843 16.027 1.00 95.69 129 LYS A C 1
ATOM 1046 O O . LYS A 1 129 ? -16.892 -5.272 14.916 1.00 95.69 129 LYS A O 1
ATOM 1051 N N . ARG A 1 130 ? -15.898 -3.713 16.187 1.00 94.56 130 ARG A N 1
ATOM 1052 C CA . ARG A 1 130 ? -15.502 -2.865 15.048 1.00 94.56 130 ARG A CA 1
ATOM 1053 C C . ARG A 1 130 ? -14.368 -3.464 14.239 1.00 94.56 130 ARG A C 1
ATOM 1055 O O . ARG A 1 130 ? -14.438 -3.442 13.013 1.00 94.56 130 ARG A O 1
ATOM 1062 N N . LEU A 1 131 ? -13.367 -4.033 14.908 1.00 96.56 131 LEU A N 1
ATOM 1063 C CA . LEU A 1 131 ? -12.288 -4.735 14.223 1.00 96.56 131 LEU A CA 1
ATOM 1064 C C . LEU A 1 131 ? -12.814 -5.964 13.482 1.00 96.56 131 LEU A C 1
ATOM 1066 O O . LEU A 1 131 ? -12.388 -6.189 12.359 1.00 96.56 131 LEU A O 1
ATOM 1070 N N . ALA A 1 132 ? -13.789 -6.698 14.027 1.00 96.94 132 ALA A N 1
ATOM 1071 C CA . ALA A 1 132 ? -14.413 -7.820 13.325 1.00 96.94 132 ALA A CA 1
ATOM 1072 C C . ALA A 1 132 ? -15.087 -7.386 12.012 1.00 96.94 132 ALA A C 1
ATOM 1074 O O . ALA A 1 132 ? -14.918 -8.047 10.990 1.00 96.94 132 ALA A O 1
ATOM 1075 N N . ARG A 1 133 ? -15.793 -6.246 12.004 1.00 96.62 133 ARG A N 1
ATOM 1076 C CA . ARG A 1 133 ? -16.373 -5.691 10.770 1.00 96.62 133 ARG A CA 1
ATOM 1077 C C . ARG A 1 133 ? -15.305 -5.238 9.774 1.00 96.62 133 ARG A C 1
ATOM 1079 O O . ARG A 1 133 ? -15.499 -5.393 8.581 1.00 96.62 133 ARG A O 1
ATOM 1086 N N . PHE A 1 134 ? -14.186 -4.690 10.237 1.00 96.88 134 PHE A N 1
ATOM 1087 C CA . PHE A 1 134 ? -13.071 -4.361 9.346 1.00 96.88 134 PHE A CA 1
ATOM 1088 C C . PHE A 1 134 ? -12.404 -5.628 8.777 1.00 96.88 134 PHE A C 1
ATOM 1090 O O . PHE A 1 134 ? -12.118 -5.710 7.584 1.00 96.88 134 PHE A O 1
ATOM 1097 N N . CYS A 1 135 ? -12.231 -6.659 9.608 1.00 97.19 135 CYS A N 1
ATOM 1098 C CA . CYS A 1 135 ? -11.665 -7.946 9.205 1.00 97.19 135 CYS A CA 1
ATOM 1099 C C . CYS A 1 135 ? -12.559 -8.708 8.218 1.00 97.19 135 CYS A C 1
ATOM 1101 O O . CYS A 1 135 ? -12.031 -9.503 7.450 1.00 97.19 135 CYS A O 1
ATOM 1103 N N . SER A 1 136 ? -13.876 -8.472 8.180 1.00 97.00 136 SER A N 1
ATOM 1104 C CA . SER A 1 136 ? -14.721 -9.119 7.164 1.00 97.00 136 SER A CA 1
ATOM 1105 C C . SER A 1 136 ? -14.344 -8.713 5.741 1.00 97.00 136 SER A C 1
ATOM 1107 O O . SER A 1 136 ? -14.547 -9.495 4.821 1.00 97.00 136 SER A O 1
ATOM 1109 N N . ASP A 1 137 ? -13.798 -7.506 5.573 1.00 96.44 137 ASP A N 1
ATOM 1110 C CA . ASP A 1 137 ? -13.477 -6.945 4.260 1.00 96.44 137 ASP A CA 1
ATOM 1111 C C . ASP A 1 137 ? -11.965 -7.035 3.965 1.00 96.44 137 ASP A C 1
ATOM 1113 O O . ASP A 1 137 ? -11.566 -7.258 2.824 1.00 96.44 137 ASP A O 1
ATOM 1117 N N . PHE A 1 138 ? -11.111 -6.926 4.994 1.00 96.56 138 PHE A N 1
ATOM 1118 C CA . PHE A 1 138 ? -9.647 -6.884 4.841 1.00 96.56 138 PHE A CA 1
ATOM 1119 C C . PHE A 1 138 ? -8.881 -7.979 5.594 1.00 96.56 138 PHE A C 1
ATOM 1121 O O . PHE A 1 138 ? -7.654 -7.965 5.581 1.00 96.56 138 PHE A O 1
ATOM 1128 N N . GLY A 1 139 ? -9.555 -8.921 6.253 1.00 95.06 139 GLY A N 1
ATOM 1129 C CA . GLY A 1 139 ? -8.952 -9.830 7.235 1.00 95.06 139 GLY A CA 1
ATOM 1130 C C . GLY A 1 139 ? -7.722 -10.594 6.747 1.00 95.06 139 GLY A C 1
ATOM 1131 O O . GLY A 1 139 ? -6.713 -10.616 7.446 1.00 95.06 139 GLY A O 1
ATOM 1132 N N . GLU A 1 140 ? -7.780 -11.142 5.532 1.00 94.50 140 GLU A N 1
ATOM 1133 C CA . GLU A 1 140 ? -6.690 -11.917 4.911 1.00 94.50 140 GLU A CA 1
ATOM 1134 C C . GLU A 1 140 ? -5.618 -11.044 4.238 1.00 94.50 140 GLU A C 1
ATOM 1136 O O . GLU A 1 140 ? -4.560 -11.525 3.827 1.00 94.50 140 GLU A O 1
ATOM 1141 N N . ARG A 1 141 ? -5.864 -9.736 4.101 1.00 92.88 141 ARG A N 1
ATOM 1142 C CA . ARG A 1 141 ? -4.894 -8.807 3.519 1.00 92.88 141 ARG A CA 1
ATOM 1143 C C . ARG A 1 141 ? -3.786 -8.535 4.533 1.00 92.88 141 ARG A C 1
ATOM 1145 O O . ARG A 1 141 ? -4.020 -8.426 5.736 1.00 92.88 141 ARG A O 1
ATOM 1152 N N . LYS A 1 142 ? -2.561 -8.364 4.036 1.00 92.38 142 LYS A N 1
ATOM 1153 C CA . LYS A 1 142 ? -1.427 -7.896 4.844 1.00 92.38 142 LYS A CA 1
ATOM 1154 C C . LYS A 1 142 ? -1.662 -6.459 5.297 1.00 92.38 142 LYS A C 1
ATOM 1156 O O . LYS A 1 142 ? -2.018 -5.622 4.468 1.00 92.38 142 LYS A O 1
ATOM 1161 N N . ILE A 1 143 ? -1.381 -6.152 6.566 1.00 92.25 143 ILE A N 1
ATOM 1162 C CA . ILE A 1 143 ? -1.605 -4.807 7.126 1.00 92.25 143 ILE A CA 1
ATOM 1163 C C . ILE A 1 143 ? -0.828 -3.715 6.371 1.00 92.25 143 ILE A C 1
ATOM 1165 O O . ILE A 1 143 ? -1.360 -2.638 6.121 1.00 92.25 143 ILE A O 1
ATOM 1169 N N . ALA A 1 144 ? 0.397 -4.021 5.932 1.00 89.94 144 ALA A N 1
ATOM 1170 C CA . ALA A 1 144 ? 1.253 -3.104 5.176 1.00 89.94 144 ALA A CA 1
ATOM 1171 C C . ALA A 1 144 ? 0.763 -2.816 3.743 1.00 89.94 144 ALA A C 1
ATOM 1173 O O . ALA A 1 144 ? 1.275 -1.917 3.082 1.00 89.94 144 ALA A O 1
ATOM 1174 N N . GLY A 1 145 ? -0.207 -3.588 3.245 1.00 89.38 145 GLY A N 1
ATOM 1175 C CA . GLY A 1 145 ? -0.768 -3.442 1.903 1.00 89.38 145 GLY A CA 1
ATOM 1176 C C . GLY A 1 145 ? -2.113 -2.720 1.858 1.00 89.38 145 GLY A C 1
ATOM 1177 O O . GLY A 1 145 ? -2.761 -2.775 0.816 1.00 89.38 145 GLY A O 1
ATOM 1178 N N . ILE A 1 146 ? -2.570 -2.132 2.969 1.00 92.88 146 ILE A N 1
ATOM 1179 C CA . ILE A 1 146 ? -3.815 -1.356 3.017 1.00 92.88 146 ILE A CA 1
ATOM 1180 C C . ILE A 1 146 ? -3.508 0.112 2.728 1.00 92.88 146 ILE A C 1
ATOM 1182 O O . ILE A 1 146 ? -2.692 0.726 3.416 1.00 92.88 146 ILE A O 1
ATOM 1186 N N . THR A 1 147 ? -4.167 0.679 1.720 1.00 92.19 147 THR A N 1
ATOM 1187 C CA . THR A 1 147 ? -3.937 2.063 1.283 1.00 92.19 147 THR A CA 1
ATOM 1188 C C . THR A 1 147 ? -4.908 3.061 1.926 1.00 92.19 147 THR A C 1
ATOM 1190 O O . THR A 1 147 ? -5.967 2.695 2.438 1.00 92.19 147 THR A O 1
ATOM 1193 N N . VAL A 1 148 ? -4.562 4.354 1.879 1.00 94.81 148 VAL A N 1
ATOM 1194 C CA . VAL A 1 148 ? -5.440 5.451 2.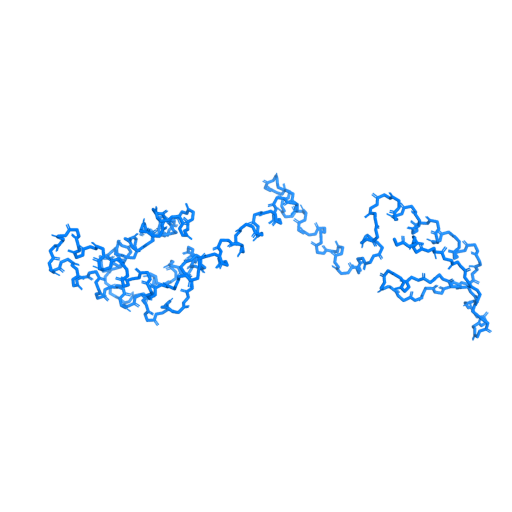338 1.00 94.81 148 VAL A CA 1
ATOM 1195 C C . VAL A 1 148 ? -6.748 5.474 1.543 1.00 94.81 148 VAL A C 1
ATOM 1197 O O . VAL A 1 148 ? -7.816 5.623 2.128 1.00 94.81 148 VAL A O 1
ATOM 1200 N N . GLU A 1 149 ? -6.672 5.268 0.227 1.00 94.69 149 GLU A N 1
ATOM 1201 C CA . GLU A 1 149 ? -7.835 5.255 -0.663 1.00 94.69 149 GLU A CA 1
ATOM 1202 C C . GLU A 1 149 ? -8.798 4.105 -0.332 1.00 94.69 149 GLU A C 1
ATOM 1204 O O . GLU A 1 149 ? -10.007 4.316 -0.231 1.00 94.69 149 GLU A O 1
ATOM 1209 N N . GLU A 1 150 ? -8.274 2.899 -0.088 1.00 95.06 150 GLU A N 1
ATOM 1210 C CA . GLU A 1 150 ? -9.089 1.752 0.336 1.00 95.06 150 GLU A CA 1
ATOM 1211 C C . GLU A 1 150 ? -9.820 2.037 1.658 1.00 95.06 150 GLU A C 1
ATOM 1213 O O . GLU A 1 150 ? -11.000 1.706 1.795 1.00 95.06 150 GLU A O 1
ATOM 1218 N N . LEU A 1 151 ? -9.151 2.691 2.615 1.00 95.94 151 LEU A N 1
ATOM 1219 C CA . LEU A 1 151 ? -9.758 3.071 3.892 1.00 95.94 151 LEU A CA 1
ATOM 1220 C C . LEU A 1 151 ? -10.831 4.152 3.736 1.00 95.94 151 LEU A C 1
ATOM 1222 O O . LEU A 1 151 ? -11.885 4.043 4.361 1.00 95.94 151 LEU A O 1
ATOM 1226 N N . ASP A 1 152 ? -10.595 5.173 2.910 1.00 95.19 152 ASP A N 1
ATOM 1227 C CA . ASP A 1 152 ? -11.584 6.220 2.631 1.00 95.19 152 ASP A CA 1
ATOM 1228 C C . ASP A 1 152 ? -12.841 5.637 1.982 1.00 95.19 152 ASP A C 1
ATOM 1230 O O . ASP A 1 152 ? -13.964 5.924 2.411 1.00 95.19 152 ASP A O 1
ATOM 1234 N N . ASN A 1 153 ? -12.656 4.777 0.981 1.00 95.69 153 ASN A N 1
ATOM 1235 C CA . ASN A 1 153 ? -13.754 4.101 0.302 1.00 95.69 153 ASN A CA 1
ATOM 1236 C C . ASN A 1 153 ? -14.539 3.214 1.272 1.00 95.69 153 ASN A C 1
ATOM 1238 O O . ASN A 1 153 ? -15.769 3.274 1.310 1.00 95.69 153 ASN A O 1
ATOM 1242 N N . TRP A 1 154 ? -13.840 2.458 2.122 1.00 96.12 154 TRP A N 1
ATOM 1243 C CA . TRP A 1 154 ? -14.474 1.624 3.136 1.00 96.12 154 TRP A CA 1
ATOM 1244 C C . TRP A 1 154 ? -15.277 2.447 4.153 1.00 96.12 154 TRP A C 1
ATOM 1246 O O . TRP A 1 154 ? -16.450 2.161 4.387 1.00 96.12 154 TRP A O 1
ATOM 1256 N N . LEU A 1 155 ? -14.697 3.518 4.709 1.00 94.88 155 LEU A N 1
ATOM 1257 C CA . LEU A 1 155 ? -15.371 4.390 5.679 1.00 94.88 155 LEU A CA 1
ATOM 1258 C C . LEU A 1 155 ? -16.620 5.066 5.096 1.00 94.88 155 LEU A C 1
ATOM 1260 O O . LEU A 1 155 ? -17.601 5.266 5.816 1.00 94.88 155 LEU A O 1
ATOM 1264 N N . ARG A 1 156 ? -16.601 5.420 3.805 1.00 93.88 156 ARG A N 1
ATOM 1265 C CA . ARG A 1 156 ? -17.749 6.010 3.095 1.00 93.88 156 ARG A CA 1
ATOM 1266 C C . ARG A 1 156 ? -18.842 4.992 2.786 1.00 93.88 156 ARG A C 1
ATOM 1268 O O . ARG A 1 156 ? -20.010 5.370 2.796 1.00 93.88 156 ARG A O 1
ATOM 1275 N N . ALA A 1 157 ? -18.472 3.737 2.543 1.00 94.25 157 ALA A N 1
ATOM 1276 C CA . ALA A 1 157 ? -19.408 2.650 2.273 1.00 94.25 157 ALA A CA 1
ATOM 1277 C C . ALA A 1 157 ? -20.123 2.131 3.536 1.00 94.25 157 ALA A C 1
ATOM 1279 O O . ALA A 1 157 ? -21.144 1.452 3.427 1.00 94.25 157 ALA A O 1
ATOM 1280 N N . LEU A 1 158 ? -19.614 2.440 4.736 1.00 92.62 158 LEU A N 1
ATOM 1281 C CA . LEU A 1 158 ? -20.235 2.000 5.985 1.00 92.62 158 LEU A CA 1
ATOM 1282 C C . LEU A 1 158 ? -21.631 2.617 6.183 1.00 92.62 158 LEU A C 1
ATOM 1284 O O . LEU A 1 158 ? -21.773 3.845 6.150 1.00 92.62 158 LEU A O 1
ATOM 1288 N N . PRO A 1 159 ? -22.654 1.799 6.496 1.00 88.00 159 PRO A N 1
ATOM 1289 C CA . PRO A 1 159 ? -23.968 2.312 6.843 1.00 88.00 159 PRO A CA 1
ATOM 1290 C C . PRO A 1 159 ? -23.948 3.008 8.212 1.00 88.00 159 PRO A C 1
ATOM 1292 O O . PRO A 1 159 ? -23.200 2.642 9.123 1.00 88.00 159 PRO A O 1
ATOM 1295 N N . GLY A 1 160 ? -24.837 3.986 8.383 1.00 87.81 160 GLY A N 1
ATOM 1296 C CA . GLY A 1 160 ? -25.096 4.641 9.664 1.00 87.81 160 GLY A CA 1
ATOM 1297 C C . GLY A 1 160 ? -24.650 6.100 9.732 1.00 87.81 160 GLY A C 1
ATOM 1298 O O . GLY A 1 160 ? -24.372 6.759 8.733 1.00 87.81 160 GLY A O 1
ATOM 1299 N N . SER A 1 161 ? -24.641 6.636 10.954 1.00 90.75 161 SER A N 1
ATOM 1300 C CA . SER A 1 161 ? -24.422 8.065 11.184 1.00 90.75 161 SER A CA 1
ATOM 1301 C C . SER A 1 161 ? -22.956 8.486 10.967 1.00 90.75 161 SER A C 1
ATOM 1303 O O . SER A 1 161 ? -22.043 7.664 11.110 1.00 90.75 161 SER A O 1
ATOM 1305 N N . PRO A 1 162 ? -22.681 9.782 10.715 1.00 91.12 162 PRO A N 1
ATOM 1306 C CA . PRO A 1 162 ? -21.321 10.329 10.754 1.00 91.12 162 PRO A CA 1
ATOM 1307 C C . PRO A 1 162 ? -20.557 9.960 12.035 1.00 91.12 162 PRO A C 1
ATOM 1309 O O . PRO A 1 162 ? -19.390 9.584 11.973 1.00 91.12 162 PRO A O 1
ATOM 1312 N N . LYS A 1 163 ? -21.238 9.957 13.189 1.00 92.44 163 LYS A N 1
ATOM 1313 C CA . LYS A 1 163 ? -20.656 9.547 14.474 1.00 92.44 163 LYS A CA 1
ATOM 1314 C C . LYS A 1 163 ? -20.250 8.071 14.484 1.00 92.44 163 LYS A C 1
ATOM 1316 O O . LYS A 1 163 ? -19.185 7.730 14.992 1.00 92.44 163 LYS A O 1
ATOM 1321 N N . SER A 1 164 ? -21.062 7.193 13.897 1.00 90.88 164 SER A N 1
ATOM 1322 C CA . SER A 1 164 ? -20.729 5.770 13.764 1.00 90.88 164 SER A CA 1
ATOM 1323 C C . SER A 1 164 ? -19.467 5.580 12.922 1.00 90.88 164 SER A C 1
ATOM 1325 O O . SER A 1 164 ? -18.561 4.865 13.344 1.00 90.88 164 SER A O 1
ATOM 1327 N N . ARG A 1 165 ? -19.364 6.277 11.783 1.00 93.25 165 ARG A N 1
ATOM 1328 C CA . ARG A 1 165 ? -18.172 6.249 10.916 1.00 93.25 165 ARG A CA 1
ATOM 1329 C C . ARG A 1 165 ? -16.926 6.775 11.631 1.00 93.25 165 ARG A C 1
ATOM 1331 O O . ARG A 1 165 ? -15.885 6.126 11.575 1.00 93.25 165 ARG A O 1
ATOM 1338 N N . ALA A 1 166 ? -17.044 7.867 12.387 1.00 93.62 166 ALA A N 1
ATOM 1339 C CA . ALA A 1 166 ? -15.954 8.382 13.218 1.00 93.62 166 ALA A CA 1
ATOM 1340 C C . ALA A 1 166 ? -15.494 7.359 14.275 1.00 93.62 166 ALA A C 1
ATOM 1342 O O . ALA A 1 166 ? -14.295 7.173 14.476 1.00 93.62 166 ALA A O 1
ATOM 1343 N N . ASN A 1 167 ? -16.427 6.628 14.896 1.00 92.88 167 ASN A N 1
ATOM 1344 C CA . ASN A 1 167 ? -16.093 5.563 15.845 1.00 92.88 167 ASN A CA 1
ATOM 1345 C C . ASN A 1 167 ? -15.383 4.377 15.173 1.00 92.88 167 ASN A C 1
ATOM 1347 O O . ASN A 1 167 ? -14.475 3.797 15.771 1.00 92.88 167 ASN A O 1
ATOM 1351 N N . TYR A 1 168 ? -15.783 3.996 13.9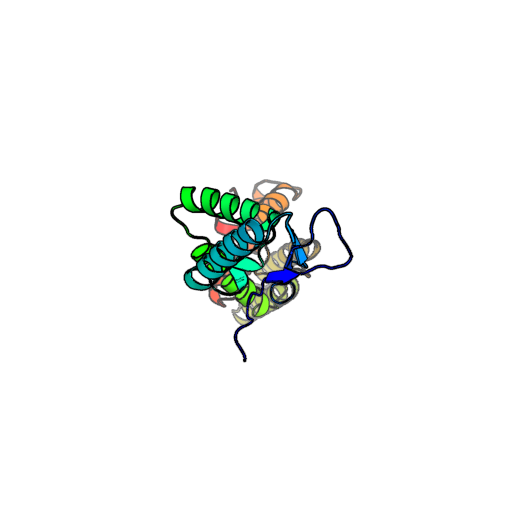55 1.00 94.81 168 TYR A N 1
ATOM 1352 C CA . TYR A 1 168 ? -15.063 2.988 13.171 1.00 94.81 168 TYR A CA 1
ATOM 1353 C C . TYR A 1 168 ? -13.653 3.464 12.841 1.00 94.81 168 TYR A C 1
ATOM 1355 O O . TYR A 1 168 ? -12.695 2.753 13.137 1.00 94.81 168 TYR A O 1
ATOM 1363 N N . ARG A 1 169 ? -13.515 4.692 12.330 1.00 95.31 169 ARG A N 1
ATOM 1364 C CA . ARG A 1 169 ? -12.219 5.309 12.043 1.00 95.31 169 ARG A CA 1
ATOM 1365 C C . ARG A 1 169 ? -11.307 5.318 13.270 1.00 95.31 169 ARG A C 1
ATOM 1367 O O . ARG A 1 169 ? -10.150 4.935 13.157 1.00 95.31 169 ARG A O 1
ATOM 1374 N N . ALA A 1 170 ? -11.815 5.714 14.437 1.00 94.94 170 ALA A N 1
ATOM 1375 C CA . ALA A 1 170 ? -11.031 5.752 15.671 1.00 94.94 170 ALA A CA 1
ATOM 1376 C C . ALA A 1 170 ? -10.521 4.358 16.074 1.00 94.94 170 ALA A C 1
ATOM 1378 O O . ALA A 1 170 ? -9.337 4.193 16.355 1.00 94.94 170 ALA A O 1
ATOM 1379 N N . ASN A 1 171 ? -11.387 3.341 16.045 1.00 94.56 171 ASN A N 1
ATOM 1380 C CA . ASN A 1 171 ? -11.024 1.976 16.435 1.00 94.56 171 ASN A CA 1
ATOM 1381 C C . ASN A 1 171 ? -10.097 1.288 15.423 1.00 94.56 171 ASN A C 1
ATOM 1383 O O . ASN A 1 171 ? -9.144 0.622 15.819 1.00 94.56 171 ASN A O 1
ATOM 1387 N N . VAL A 1 172 ? -10.315 1.494 14.123 1.00 95.75 172 VAL A N 1
ATOM 1388 C CA . VAL A 1 172 ? -9.372 1.051 13.083 1.00 95.75 172 VAL A CA 1
ATOM 1389 C C . VAL A 1 172 ? -8.045 1.810 13.213 1.00 95.75 172 VAL A C 1
ATOM 1391 O O . VAL A 1 172 ? -6.978 1.223 13.067 1.00 95.75 172 VAL A O 1
ATOM 1394 N N . GLY A 1 173 ? -8.083 3.083 13.610 1.00 96.25 173 GLY A N 1
ATOM 1395 C CA . GLY A 1 173 ? -6.897 3.862 13.957 1.00 96.25 173 GLY A CA 1
ATOM 1396 C C . GLY A 1 173 ? -6.049 3.215 15.054 1.00 96.25 173 GLY A C 1
ATOM 1397 O O . GLY A 1 173 ? -4.827 3.216 14.934 1.00 96.25 173 GLY A O 1
ATOM 1398 N N . VAL A 1 174 ? -6.666 2.589 16.066 1.00 96.06 174 VAL A N 1
ATOM 1399 C CA . VAL A 1 174 ? -5.946 1.843 17.120 1.00 96.06 174 VAL A CA 1
ATOM 1400 C C . VAL A 1 174 ? -5.142 0.678 16.534 1.00 96.06 174 VAL A C 1
ATOM 1402 O O . VAL A 1 174 ? -3.997 0.472 16.939 1.00 96.06 174 VAL A O 1
ATOM 1405 N N . LEU A 1 175 ? -5.712 -0.056 15.572 1.00 96.50 175 LEU A N 1
ATOM 1406 C CA . LEU A 1 175 ? -5.042 -1.165 14.883 1.00 96.50 175 LEU A CA 1
ATOM 1407 C C . LEU A 1 175 ? -3.787 -0.679 14.143 1.00 96.50 175 LEU A C 1
ATOM 1409 O O . LEU A 1 175 ? -2.694 -1.202 14.360 1.00 96.50 175 LEU A O 1
ATOM 1413 N N . PHE A 1 176 ? -3.922 0.359 13.315 1.00 96.31 176 PHE A N 1
ATOM 1414 C CA . PHE A 1 176 ? -2.802 0.887 12.534 1.00 96.31 176 PHE A CA 1
ATOM 1415 C C . PHE A 1 176 ? -1.756 1.597 13.402 1.00 96.31 176 PHE A C 1
ATOM 1417 O O . PHE A 1 176 ? -0.564 1.423 13.174 1.00 96.31 176 PHE A O 1
ATOM 1424 N N . SER A 1 177 ? -2.154 2.301 14.464 1.00 96.19 177 SER A N 1
ATOM 1425 C CA . SER A 1 177 ? -1.198 2.848 15.438 1.00 96.19 177 SER A CA 1
ATOM 1426 C C . SER A 1 177 ? -0.453 1.755 16.209 1.00 96.19 177 SER A C 1
ATOM 1428 O O . SER A 1 177 ? 0.667 1.967 16.670 1.00 96.19 177 SER A O 1
ATOM 1430 N N . TYR A 1 178 ? -1.046 0.572 16.389 1.00 94.19 178 TYR A N 1
ATOM 1431 C CA . TYR A 1 178 ? -0.325 -0.569 16.946 1.00 94.19 178 TYR A CA 1
ATOM 1432 C C . TYR A 1 178 ? 0.709 -1.117 15.950 1.00 94.19 178 TYR A C 1
ATOM 1434 O O . TYR A 1 178 ? 1.858 -1.329 16.339 1.00 94.19 178 TYR A O 1
ATOM 1442 N N . ALA A 1 179 ? 0.337 -1.272 14.675 1.00 92.81 179 ALA A N 1
ATOM 1443 C CA . ALA A 1 179 ? 1.255 -1.680 13.608 1.00 92.81 179 ALA A CA 1
ATOM 1444 C C . ALA A 1 179 ? 2.442 -0.714 13.451 1.00 92.81 179 ALA A C 1
ATOM 1446 O O . ALA A 1 179 ? 3.590 -1.150 13.373 1.00 92.81 179 ALA A O 1
ATOM 1447 N N . GLU A 1 180 ? 2.171 0.591 13.454 1.00 92.44 180 GLU A N 1
ATOM 1448 C CA . GLU A 1 180 ? 3.173 1.656 13.341 1.00 92.44 180 GLU A CA 1
ATOM 1449 C C . GLU A 1 180 ? 4.179 1.592 14.500 1.00 92.44 180 GLU A C 1
ATOM 1451 O O . GLU A 1 180 ? 5.388 1.518 14.282 1.00 92.44 180 GLU A O 1
ATOM 1456 N N . ARG A 1 181 ? 3.700 1.479 15.749 1.00 89.44 181 ARG A N 1
ATOM 1457 C CA . ARG A 1 181 ? 4.578 1.322 16.926 1.00 89.44 181 ARG A CA 1
ATOM 1458 C C . ARG A 1 181 ? 5.446 0.063 16.871 1.00 89.44 181 ARG A C 1
ATOM 1460 O O . ARG A 1 181 ? 6.557 0.066 17.395 1.00 89.44 181 ARG A O 1
ATOM 1467 N N . ARG A 1 182 ? 4.955 -1.012 16.248 1.00 87.00 182 ARG A N 1
ATOM 1468 C CA . ARG A 1 182 ? 5.691 -2.270 16.035 1.00 87.00 182 ARG A CA 1
ATOM 1469 C C . ARG A 1 182 ? 6.597 -2.236 14.796 1.00 87.00 182 ARG A C 1
ATOM 1471 O O . ARG A 1 182 ? 7.237 -3.245 14.513 1.00 87.00 182 ARG A O 1
ATOM 1478 N N . ARG A 1 183 ? 6.666 -1.108 14.074 1.00 84.19 183 ARG A N 1
ATOM 1479 C CA . ARG A 1 183 ? 7.398 -0.946 12.803 1.00 84.19 183 ARG A CA 1
ATOM 1480 C C . ARG A 1 183 ? 6.972 -1.951 11.726 1.00 84.19 183 ARG A C 1
ATOM 1482 O O . ARG A 1 183 ? 7.779 -2.375 10.904 1.00 84.19 183 ARG A O 1
ATOM 1489 N N . MET A 1 184 ? 5.701 -2.353 11.752 1.00 85.94 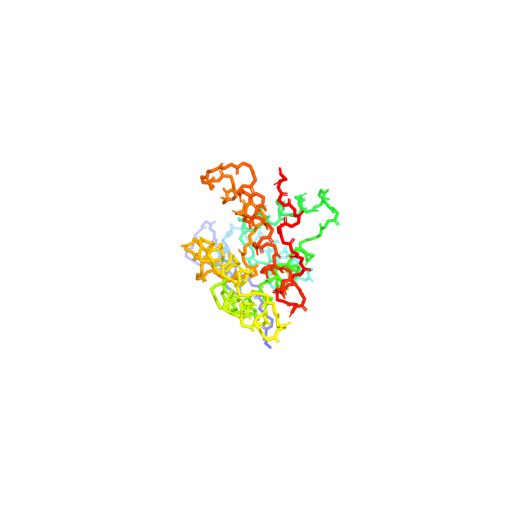184 MET A N 1
ATOM 1490 C CA . MET A 1 184 ? 5.089 -3.173 10.700 1.00 85.94 184 MET A CA 1
ATOM 1491 C C . MET A 1 184 ? 4.695 -2.324 9.485 1.00 85.94 184 MET A C 1
ATOM 1493 O O . MET A 1 184 ? 4.658 -2.830 8.367 1.00 85.94 184 MET A O 1
ATOM 1497 N N . ILE A 1 185 ? 4.403 -1.043 9.725 1.00 87.94 185 ILE A N 1
ATOM 1498 C CA . ILE A 1 185 ? 4.110 -0.003 8.733 1.00 87.94 185 ILE A CA 1
ATOM 1499 C C . ILE A 1 185 ? 4.867 1.276 9.114 1.00 87.94 185 ILE A C 1
ATOM 1501 O O . ILE A 1 185 ? 5.208 1.450 10.286 1.00 87.94 185 ILE A O 1
ATOM 1505 N N . ASP A 1 186 ? 5.101 2.161 8.145 1.00 84.19 186 ASP A N 1
ATOM 1506 C CA . ASP A 1 186 ? 5.885 3.390 8.351 1.00 84.19 186 ASP A CA 1
ATOM 1507 C C . ASP A 1 186 ? 5.068 4.545 8.924 1.00 84.19 186 ASP A C 1
ATOM 1509 O O . ASP A 1 186 ? 5.568 5.325 9.731 1.00 84.19 186 ASP A O 1
ATOM 1513 N N . SER A 1 187 ? 3.815 4.659 8.492 1.00 88.94 187 SER A N 1
ATOM 1514 C CA . SER A 1 187 ? 2.877 5.657 8.986 1.00 88.94 187 SER A CA 1
ATOM 1515 C C . SER A 1 187 ? 1.484 5.062 9.094 1.00 88.94 187 SER A C 1
ATOM 1517 O O . SER A 1 187 ? 1.123 4.140 8.360 1.00 88.94 187 SER A O 1
ATOM 1519 N N . ASN A 1 188 ? 0.686 5.585 10.020 1.00 93.12 188 ASN A N 1
ATOM 1520 C CA . ASN A 1 188 ? -0.711 5.196 10.143 1.00 93.12 188 ASN A CA 1
ATOM 1521 C C . ASN A 1 188 ? -1.570 5.797 8.997 1.00 93.12 188 ASN A C 1
ATOM 1523 O O . ASN A 1 188 ? -1.867 6.998 9.026 1.00 93.12 188 ASN A O 1
ATOM 1527 N N . PRO A 1 189 ? -2.068 4.990 8.034 1.00 93.56 189 PRO A N 1
ATOM 1528 C CA . PRO A 1 189 ? -2.827 5.496 6.889 1.00 93.56 189 PRO A CA 1
ATOM 1529 C C . PRO A 1 189 ? -4.188 6.099 7.275 1.00 93.56 189 PRO A C 1
ATOM 1531 O O . PRO A 1 189 ? -4.678 6.988 6.578 1.00 93.56 189 PRO A O 1
ATOM 1534 N N . ILE A 1 190 ? -4.780 5.709 8.418 1.00 94.56 190 ILE A N 1
ATOM 1535 C CA . ILE A 1 190 ? -6.017 6.327 8.933 1.00 94.56 190 ILE A CA 1
ATOM 1536 C C . ILE A 1 190 ? -5.832 7.833 9.134 1.00 94.56 190 ILE A C 1
ATOM 1538 O O . ILE A 1 190 ? -6.798 8.576 8.986 1.00 94.56 190 ILE A O 1
ATOM 1542 N N . LEU A 1 191 ? -4.632 8.327 9.449 1.00 93.00 191 LEU A N 1
ATOM 1543 C CA . LEU A 1 191 ? -4.412 9.758 9.693 1.00 93.00 191 LEU A CA 1
ATOM 1544 C C . LEU A 1 191 ? -4.600 10.618 8.435 1.00 93.00 191 LEU A C 1
ATOM 1546 O O . LEU A 1 191 ? -4.912 11.801 8.556 1.00 93.00 191 LEU A O 1
ATOM 1550 N N . HIS A 1 192 ? -4.494 10.016 7.250 1.00 93.62 192 HIS A N 1
ATOM 1551 C CA . HIS A 1 192 ? -4.600 10.700 5.960 1.00 93.62 192 HIS A CA 1
ATOM 1552 C C . HIS A 1 192 ? -5.985 10.580 5.304 1.00 93.62 192 HIS A C 1
ATOM 1554 O O . HIS A 1 192 ? -6.223 11.210 4.280 1.00 93.62 192 HIS A O 1
ATOM 1560 N N . THR A 1 193 ? -6.904 9.811 5.896 1.00 91.75 193 THR A N 1
ATOM 1561 C CA . THR A 1 193 ? -8.288 9.669 5.398 1.00 91.75 193 THR A CA 1
ATOM 1562 C C . THR A 1 193 ? -9.126 10.924 5.675 1.00 91.75 193 THR A C 1
ATOM 1564 O O . THR A 1 193 ? -8.874 11.651 6.647 1.00 91.75 193 THR A O 1
ATOM 1567 N N . ALA A 1 194 ? -10.171 11.168 4.886 1.00 85.00 194 ALA A N 1
ATOM 1568 C CA . ALA A 1 194 ? -11.085 12.303 5.047 1.00 85.00 194 ALA A CA 1
ATOM 1569 C C . ALA A 1 194 ? -11.894 12.217 6.355 1.00 85.00 194 ALA A C 1
ATOM 1571 O O . ALA A 1 194 ? -12.394 11.148 6.712 1.00 85.00 194 ALA A O 1
ATOM 1572 N N . ARG A 1 195 ? -11.975 13.330 7.096 1.00 73.94 195 ARG A N 1
ATOM 1573 C CA . ARG A 1 195 ? -12.660 13.407 8.400 1.00 73.94 195 ARG A CA 1
ATOM 1574 C C . ARG A 1 195 ? -14.179 13.351 8.280 1.00 73.94 195 ARG A C 1
ATOM 1576 O O . ARG A 1 195 ? -14.716 13.953 7.326 1.00 73.94 195 ARG A O 1
#

Radius of gyration: 28.42 Å; chains: 1; bounding box: 59×34×84 Å

Sequence (195 aa):
MKRPTLRVLEYRHSKTHPWYLDLRPFNRGRKFFKTKAEADAERLRQITTLARHGREAVGLPPGELSAIIHARKELAKHGKTIDDAAAFYLDYLERIRRCSVTVSQLAAEVLDAKRKDGMSTTYIDDLKKRLARFCSDFGERKIAGITVEELDNWLRALPGSPKSRANYRANVGVLFSYAERRRMIDSNPILHTAR